Protein AF-A0A2H0V5Z0-F1 (afdb_monomer)

Sequence (212 aa):
MPDIVGSIQDKIAEFHRLCRSLPRPDELVNTSFCVNWLQKLLEKQAASPNSRKRLVALGTLIRFWTGPDVSDSIKAILTDMPSSFWENIFIRTYYEIMSITEKACYVCEHHETPIDANAIKLMPIQVAEDRDEIESTLIILKLADLHEYTKLLERDLQALDKRCCDAVGFMAGTQYPFNLHTLDYLNAVNQRRPTVWWGVLGDQFVGSKQPA

Solvent-accessible surface area (backbone atoms only — not comparable to full-atom values): 12059 Å² total; per-residue (Å²): 131,81,65,62,65,60,59,51,50,52,53,51,52,50,48,57,52,56,66,64,69,52,79,54,50,55,69,64,46,75,76,57,94,64,55,70,63,59,52,54,52,25,48,59,26,50,71,42,91,48,69,63,40,39,44,20,27,45,17,46,45,50,75,77,67,58,58,76,76,60,52,57,63,50,27,56,61,45,55,72,52,57,69,72,55,53,51,52,54,49,53,53,52,53,53,47,55,50,52,47,40,53,53,38,49,48,46,59,74,46,74,84,52,82,89,49,62,64,63,61,64,47,45,63,58,50,48,46,53,56,47,53,43,49,52,11,37,44,50,44,37,54,58,39,66,38,59,71,60,39,56,54,52,51,55,54,45,54,56,37,55,52,58,43,42,58,37,46,72,76,53,52,84,59,88,67,93,72,56,70,63,61,48,54,49,32,41,50,64,54,69,72,66,90,76,49,72,63,27,43,59,93,78,27,64,41,56,60,68,75,83,129

Structure (mmCIF, N/CA/C/O backbone):
data_AF-A0A2H0V5Z0-F1
#
_entry.id   AF-A0A2H0V5Z0-F1
#
loop_
_atom_site.group_PDB
_atom_site.id
_atom_site.type_symbol
_atom_site.label_atom_id
_atom_site.label_alt_id
_atom_site.label_comp_id
_atom_site.label_asym_id
_atom_site.label_entity_id
_atom_site.label_seq_id
_atom_site.pdbx_PDB_ins_code
_atom_site.Cartn_x
_atom_site.Cartn_y
_atom_site.Cartn_z
_atom_site.occupancy
_atom_site.B_iso_or_equiv
_atom_site.auth_seq_id
_atom_site.auth_comp_id
_atom_site.auth_asym_id
_atom_site.auth_atom_id
_atom_site.pdbx_PDB_model_num
ATOM 1 N N . MET A 1 1 ? 6.385 15.495 38.743 1.00 45.56 1 MET A N 1
ATOM 2 C CA . MET A 1 1 ? 6.036 15.039 37.384 1.00 45.56 1 MET A CA 1
ATOM 3 C C . MET A 1 1 ? 5.293 13.727 37.544 1.00 45.56 1 MET A C 1
ATOM 5 O O . MET A 1 1 ? 5.916 12.791 38.027 1.00 45.56 1 MET A O 1
ATOM 9 N N . PRO A 1 2 ? 3.977 13.679 37.286 1.00 47.62 2 PRO A N 1
ATOM 10 C CA . PRO A 1 2 ? 3.243 12.420 37.277 1.00 47.62 2 PRO A CA 1
ATOM 11 C C . PRO A 1 2 ? 3.814 11.514 36.179 1.00 47.62 2 PRO A C 1
ATOM 13 O O . PRO A 1 2 ? 4.328 12.011 35.180 1.00 47.62 2 PRO A O 1
ATOM 16 N N . ASP A 1 3 ? 3.769 10.211 36.421 1.00 61.50 3 ASP A N 1
ATOM 17 C CA . ASP A 1 3 ? 4.519 9.149 35.752 1.00 61.50 3 ASP A CA 1
ATOM 18 C C . ASP A 1 3 ? 4.242 9.042 34.235 1.00 61.50 3 ASP A C 1
ATOM 20 O O . ASP A 1 3 ? 3.370 8.306 33.768 1.00 61.50 3 ASP A O 1
ATOM 24 N N . ILE A 1 4 ? 4.990 9.824 33.447 1.00 61.41 4 ILE A N 1
ATOM 25 C CA . ILE A 1 4 ? 4.925 9.844 31.976 1.00 61.41 4 ILE A CA 1
ATOM 26 C C . ILE A 1 4 ? 5.210 8.446 31.407 1.00 61.41 4 ILE A C 1
ATOM 28 O O . ILE A 1 4 ? 4.626 8.063 30.395 1.00 61.41 4 ILE A O 1
ATOM 32 N N . VAL A 1 5 ? 6.073 7.668 32.067 1.00 62.78 5 VAL A N 1
ATOM 33 C CA . VAL A 1 5 ? 6.473 6.331 31.615 1.00 62.78 5 VAL A CA 1
ATOM 34 C C . VAL A 1 5 ? 5.317 5.342 31.761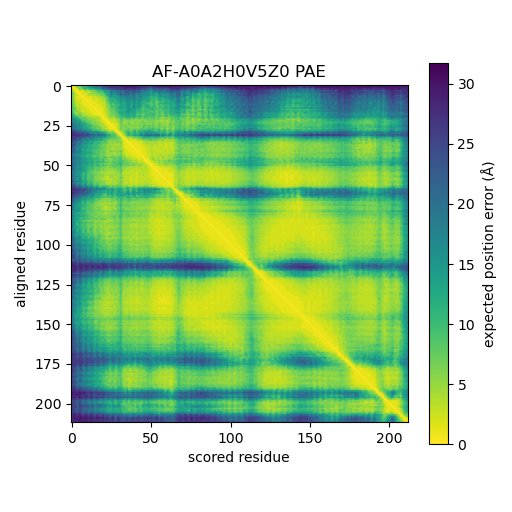 1.00 62.78 5 VAL A C 1
ATOM 36 O O . VAL A 1 5 ? 5.012 4.645 30.794 1.00 62.78 5 VAL A O 1
ATOM 39 N N . GLY A 1 6 ? 4.620 5.344 32.903 1.00 66.44 6 GLY A N 1
ATOM 40 C CA . GLY A 1 6 ? 3.420 4.521 33.102 1.00 66.44 6 GLY A CA 1
ATOM 41 C C . GLY A 1 6 ? 2.312 4.842 32.092 1.00 66.44 6 GLY A C 1
ATOM 42 O O . GLY A 1 6 ? 1.794 3.950 31.425 1.00 66.44 6 GLY A O 1
ATOM 43 N N . SER A 1 7 ? 2.039 6.132 31.860 1.00 61.31 7 SER A N 1
ATOM 44 C CA . SER A 1 7 ? 1.026 6.558 30.880 1.00 61.31 7 SER A CA 1
ATOM 45 C C . SER A 1 7 ? 1.352 6.137 29.438 1.00 61.31 7 SER A C 1
ATOM 47 O O . SER A 1 7 ? 0.446 5.834 28.661 1.00 61.31 7 SER A O 1
ATOM 49 N N . ILE A 1 8 ? 2.635 6.100 29.060 1.00 60.22 8 ILE A N 1
ATOM 50 C CA . ILE A 1 8 ? 3.071 5.617 27.741 1.00 60.22 8 ILE A CA 1
ATOM 51 C C . ILE A 1 8 ? 2.908 4.095 27.638 1.00 60.22 8 ILE A C 1
ATOM 53 O O . ILE A 1 8 ? 2.435 3.603 26.613 1.00 60.22 8 ILE A O 1
ATOM 57 N N . GLN A 1 9 ? 3.270 3.347 28.682 1.00 68.31 9 GLN A N 1
ATOM 58 C CA . GLN A 1 9 ? 3.161 1.886 28.696 1.00 68.31 9 GLN A CA 1
ATOM 59 C C . GLN A 1 9 ? 1.708 1.414 28.605 1.00 68.31 9 GLN A C 1
ATOM 61 O O . GLN A 1 9 ? 1.416 0.518 27.813 1.00 68.31 9 GLN A O 1
ATOM 66 N N . ASP A 1 10 ? 0.792 2.070 29.317 1.00 70.94 10 ASP A N 1
ATOM 67 C CA . ASP A 1 10 ? -0.639 1.760 29.255 1.00 70.94 10 ASP A CA 1
ATOM 68 C C . ASP A 1 10 ? -1.215 2.031 27.861 1.00 70.94 10 ASP A C 1
ATOM 70 O O . ASP A 1 10 ? -1.944 1.205 27.312 1.00 70.94 10 ASP A O 1
ATOM 74 N N . LYS A 1 11 ? -0.814 3.141 27.224 1.00 60.22 11 LYS A N 1
ATOM 75 C CA . LYS A 1 11 ? -1.200 3.446 25.836 1.00 60.22 11 LYS A CA 1
ATOM 76 C C . LYS A 1 11 ? -0.673 2.408 24.842 1.00 60.22 11 LYS A C 1
ATOM 78 O O . LYS A 1 11 ? -1.380 2.067 23.898 1.00 60.22 11 LYS A O 1
ATOM 83 N N . ILE A 1 12 ? 0.541 1.888 25.043 1.00 59.94 12 ILE A N 1
ATOM 84 C CA . ILE A 1 12 ? 1.128 0.825 24.207 1.00 59.94 12 ILE A CA 1
ATOM 85 C C . ILE A 1 12 ? 0.405 -0.514 24.421 1.00 59.94 12 ILE A C 1
ATOM 87 O O . ILE A 1 12 ? 0.126 -1.227 23.456 1.00 59.94 12 ILE A O 1
ATOM 91 N N . ALA A 1 13 ? 0.089 -0.868 25.667 1.00 69.50 13 ALA A N 1
ATOM 92 C CA . ALA A 1 13 ? -0.636 -2.095 25.987 1.00 69.50 13 ALA A CA 1
ATOM 93 C C . ALA A 1 13 ? -2.056 -2.072 25.406 1.00 69.50 13 ALA A C 1
ATOM 95 O O . ALA A 1 13 ? -2.481 -3.038 24.766 1.00 69.50 13 ALA A O 1
ATOM 96 N N . GLU A 1 14 ? -2.747 -0.943 25.554 1.00 64.25 14 GLU A N 1
ATOM 97 C CA . GLU A 1 14 ? -4.070 -0.713 24.983 1.00 64.25 14 GLU A CA 1
ATOM 98 C C . GLU A 1 14 ? -4.038 -0.750 23.451 1.00 64.25 14 GLU A C 1
ATOM 100 O O . GLU A 1 14 ? -4.857 -1.415 22.820 1.00 64.25 14 GLU A O 1
ATOM 105 N N . PHE A 1 15 ? -3.015 -0.151 22.841 1.00 61.50 15 PHE A N 1
ATOM 106 C CA . PHE A 1 15 ? -2.762 -0.256 21.407 1.00 61.50 15 PHE A CA 1
ATOM 107 C C . PHE A 1 15 ? -2.607 -1.714 20.943 1.00 61.50 15 PHE A C 1
ATOM 109 O O . PHE A 1 15 ? -3.271 -2.148 19.999 1.00 61.50 15 PHE A O 1
ATOM 116 N N . HIS A 1 16 ? -1.772 -2.510 21.616 1.00 63.75 16 HIS A N 1
ATOM 117 C CA . HIS A 1 16 ? -1.610 -3.922 21.269 1.00 63.75 16 HIS A CA 1
ATOM 118 C C . HIS A 1 16 ? -2.890 -4.733 21.486 1.00 63.75 16 HIS A C 1
ATOM 120 O O . HIS A 1 16 ? -3.124 -5.689 20.744 1.00 63.75 16 HIS A O 1
ATOM 126 N N . ARG A 1 17 ? -3.717 -4.366 22.471 1.00 68.94 17 ARG A N 1
ATOM 127 C CA . ARG A 1 17 ? -5.030 -4.972 22.709 1.00 68.94 17 ARG A CA 1
ATOM 128 C C . ARG A 1 17 ? -5.988 -4.683 21.551 1.00 68.94 17 ARG A C 1
ATOM 130 O O . ARG A 1 17 ? -6.571 -5.622 21.022 1.00 68.94 17 ARG A O 1
ATOM 137 N N . LEU A 1 18 ? -6.087 -3.432 21.107 1.00 63.31 18 LEU A N 1
ATOM 138 C CA . LEU A 1 18 ? -6.949 -3.028 19.991 1.00 63.31 18 LEU A CA 1
ATOM 139 C C . LEU A 1 18 ? -6.468 -3.602 18.645 1.00 63.31 18 LEU A C 1
ATOM 141 O O . LEU A 1 18 ? -7.262 -4.063 17.832 1.00 63.31 18 LEU A O 1
ATOM 145 N N . CYS A 1 19 ? -5.158 -3.717 18.411 1.00 64.75 19 CYS A N 1
ATOM 146 C CA . CYS A 1 19 ? -4.658 -4.427 17.226 1.00 64.75 19 CYS A CA 1
ATOM 147 C C . CYS A 1 19 ? -4.987 -5.930 17.217 1.00 64.75 19 CYS A C 1
ATOM 149 O O . CYS A 1 19 ? -4.924 -6.548 16.155 1.00 64.75 19 CYS A O 1
ATOM 151 N N . ARG A 1 20 ? -5.294 -6.539 18.372 1.00 68.69 20 ARG A N 1
ATOM 152 C CA . ARG A 1 20 ? -5.760 -7.935 18.448 1.00 68.69 20 ARG A CA 1
ATOM 153 C C . ARG A 1 20 ? -7.257 -8.075 18.177 1.00 68.69 20 ARG A C 1
ATOM 155 O O . ARG A 1 20 ? -7.678 -9.196 17.923 1.00 68.69 20 ARG A O 1
ATOM 162 N N . SER A 1 21 ? -8.042 -6.995 18.249 1.00 68.19 21 SER A N 1
ATOM 163 C CA . SER A 1 21 ? -9.473 -7.030 17.916 1.00 68.19 21 SER A CA 1
ATOM 164 C C . SER A 1 21 ? -9.746 -6.850 16.427 1.00 68.19 21 SER A C 1
ATOM 166 O O . SER A 1 21 ? -10.848 -7.149 15.983 1.00 68.19 21 SER A O 1
ATOM 168 N N . LEU A 1 22 ? -8.762 -6.388 15.648 1.00 73.88 22 LEU A N 1
ATOM 169 C CA . LEU A 1 22 ? -8.858 -6.430 14.193 1.00 73.88 22 LEU A CA 1
ATOM 170 C C . LEU A 1 22 ? -8.919 -7.895 13.728 1.00 73.88 22 LEU A C 1
ATOM 172 O O . LEU A 1 22 ? -8.087 -8.692 14.175 1.00 73.88 22 LEU A O 1
ATOM 176 N N . PRO A 1 23 ? -9.859 -8.254 12.834 1.00 71.75 23 PRO A N 1
ATOM 177 C CA . PRO A 1 23 ? -9.917 -9.599 12.275 1.00 71.75 23 PRO A CA 1
ATOM 178 C C . PRO A 1 23 ? -8.601 -9.912 11.570 1.00 71.75 23 PRO A C 1
ATOM 180 O O . PRO A 1 23 ? -7.997 -9.027 10.947 1.00 71.75 23 PRO A O 1
ATOM 183 N N . ARG A 1 24 ? -8.126 -11.158 11.660 1.00 72.75 24 ARG A N 1
ATOM 184 C CA . ARG A 1 24 ? -6.901 -11.489 10.939 1.00 72.75 24 ARG A CA 1
ATOM 185 C C . ARG A 1 24 ? -7.195 -11.577 9.437 1.00 72.75 24 ARG A C 1
ATOM 187 O O . ARG A 1 24 ? -8.222 -12.134 9.049 1.00 72.75 24 ARG A O 1
ATOM 194 N N . PRO A 1 25 ? -6.313 -11.052 8.569 1.00 70.12 25 PRO A N 1
ATOM 195 C CA . PRO A 1 25 ? -6.526 -11.107 7.125 1.00 70.12 25 PRO A CA 1
ATOM 196 C C . PRO A 1 25 ? -6.757 -12.527 6.582 1.00 70.12 25 PRO A C 1
ATOM 198 O O . PRO A 1 25 ? -7.587 -12.710 5.699 1.00 70.12 25 PRO A O 1
ATOM 201 N N . ASP A 1 26 ? -6.077 -13.535 7.131 1.00 66.88 26 ASP A N 1
ATOM 202 C CA . ASP A 1 26 ? -6.248 -14.953 6.792 1.00 66.88 26 ASP A CA 1
ATOM 203 C C . ASP A 1 26 ? -7.607 -15.518 7.241 1.00 66.88 26 ASP A C 1
ATOM 205 O O . ASP A 1 26 ? -8.233 -16.278 6.503 1.00 66.88 26 ASP A O 1
ATOM 209 N N . GLU A 1 27 ? -8.121 -15.099 8.401 1.00 69.25 27 GLU A N 1
ATOM 210 C CA . GLU A 1 27 ? -9.458 -15.487 8.879 1.00 69.25 27 GLU A CA 1
ATOM 211 C C . GLU A 1 27 ? -10.566 -14.994 7.938 1.00 69.25 27 GLU A C 1
ATOM 213 O O . GLU A 1 27 ? -11.548 -15.703 7.717 1.00 69.25 27 GLU A O 1
ATOM 218 N N . LEU A 1 28 ? -10.390 -13.811 7.340 1.00 67.12 28 LEU A N 1
ATOM 219 C CA . LEU A 1 28 ? -11.333 -13.253 6.369 1.00 67.12 28 LEU A CA 1
ATOM 220 C C . LEU A 1 28 ? -11.267 -13.985 5.021 1.00 67.12 28 LEU A C 1
ATOM 222 O O . LEU A 1 28 ? -12.302 -14.240 4.410 1.00 67.12 28 LEU A O 1
ATOM 226 N N . VAL A 1 29 ? -10.066 -14.381 4.592 1.00 66.88 29 VAL A N 1
ATOM 227 C CA . VAL A 1 29 ? -9.807 -15.110 3.337 1.00 66.88 29 VAL A CA 1
ATOM 228 C C . VAL A 1 29 ? -10.402 -16.521 3.333 1.00 66.88 29 VAL A C 1
ATOM 230 O O . VAL A 1 29 ? -10.852 -16.993 2.289 1.00 66.88 29 VAL A O 1
ATOM 233 N N . ASN A 1 30 ? -10.467 -17.176 4.495 1.00 56.88 30 ASN A N 1
ATOM 234 C CA . ASN A 1 30 ? -10.923 -18.564 4.645 1.00 56.88 30 ASN A CA 1
ATOM 235 C C . ASN A 1 30 ? -12.419 -18.797 4.342 1.00 56.88 30 ASN A C 1
ATOM 237 O O . ASN A 1 30 ? -12.905 -19.921 4.463 1.00 56.88 30 ASN A O 1
ATOM 241 N N . THR A 1 31 ? -13.157 -17.761 3.937 1.00 54.25 31 THR A N 1
ATOM 242 C CA . THR A 1 31 ? -14.598 -17.825 3.656 1.00 54.25 31 THR A CA 1
ATOM 243 C C . THR A 1 31 ? -14.951 -17.839 2.159 1.00 54.25 31 THR A C 1
ATOM 245 O O . THR A 1 31 ? -16.133 -17.913 1.821 1.00 54.25 31 THR A O 1
ATOM 248 N N . SER A 1 32 ? -13.986 -17.791 1.222 1.00 51.91 32 SER A N 1
ATOM 249 C CA . SER A 1 32 ? -14.266 -17.888 -0.233 1.00 51.91 32 SER A CA 1
ATOM 250 C C . SER A 1 32 ? 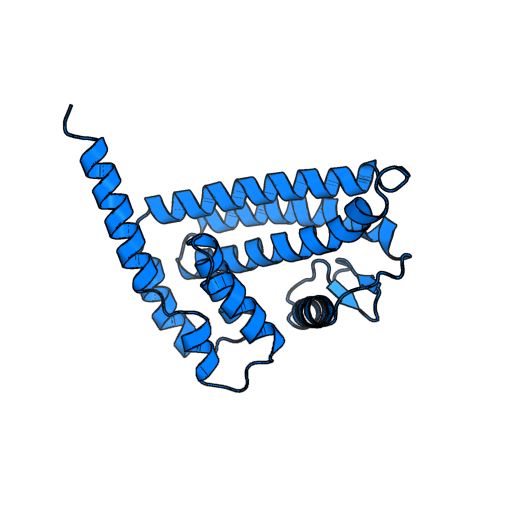-13.051 -18.329 -1.076 1.00 51.91 32 SER A C 1
ATOM 252 O O . SER A 1 32 ? -11.948 -18.458 -0.558 1.00 51.91 32 SER A O 1
ATOM 254 N N . PHE A 1 33 ? -13.248 -18.554 -2.390 1.00 59.62 33 PHE A N 1
ATOM 255 C CA . PHE A 1 33 ? -12.214 -18.894 -3.393 1.00 59.62 33 PHE A CA 1
ATOM 256 C C . PHE A 1 33 ? -11.198 -17.754 -3.603 1.00 59.62 33 PHE A C 1
ATOM 258 O O . PHE A 1 33 ? -11.149 -17.117 -4.658 1.00 59.62 33 PHE A O 1
ATOM 265 N N . CYS A 1 34 ? -10.403 -17.452 -2.583 1.00 66.00 34 CYS A N 1
ATOM 266 C CA . CYS A 1 34 ? -9.288 -16.533 -2.705 1.00 66.00 34 CYS A CA 1
ATOM 267 C C . CYS A 1 34 ? -8.221 -17.139 -3.619 1.00 66.00 34 CYS A C 1
ATOM 269 O O . CYS A 1 34 ? -7.922 -18.332 -3.576 1.00 66.00 34 CYS A O 1
ATOM 271 N N . VAL A 1 35 ? -7.644 -16.302 -4.472 1.00 72.94 35 VAL A N 1
ATOM 272 C CA . VAL A 1 35 ? -6.527 -16.703 -5.323 1.00 72.94 35 VAL A CA 1
ATOM 273 C C . VAL A 1 35 ? -5.295 -16.964 -4.453 1.00 72.94 35 VAL A C 1
ATOM 275 O O . VAL A 1 35 ? -4.952 -16.157 -3.590 1.00 72.94 35 VAL A O 1
ATOM 278 N N . ASN A 1 36 ? -4.608 -18.084 -4.695 1.00 76.25 36 ASN A N 1
ATOM 279 C CA . ASN A 1 36 ? -3.492 -18.561 -3.864 1.00 76.25 36 ASN A CA 1
ATOM 280 C C . ASN A 1 36 ? -2.405 -17.503 -3.597 1.00 76.25 36 ASN A C 1
ATOM 282 O O . ASN A 1 36 ? -1.771 -17.529 -2.542 1.00 76.25 36 ASN A O 1
ATOM 286 N N . TRP A 1 37 ? -2.152 -16.590 -4.542 1.00 76.31 37 TRP A N 1
ATOM 287 C CA . TRP A 1 37 ? -1.164 -15.522 -4.357 1.00 76.31 37 TRP A CA 1
ATOM 288 C C . TRP A 1 37 ? -1.603 -14.513 -3.285 1.00 76.31 37 TRP A C 1
ATOM 290 O O . TRP A 1 37 ? -0.790 -14.120 -2.454 1.00 76.31 37 TRP A O 1
ATOM 300 N N . LEU A 1 38 ? -2.888 -14.143 -3.250 1.00 76.50 38 LEU A N 1
ATOM 301 C CA . LEU A 1 38 ? -3.425 -13.178 -2.291 1.00 76.50 38 LEU A CA 1
ATOM 302 C C . LEU A 1 38 ? -3.419 -13.781 -0.887 1.00 76.50 38 LEU A C 1
ATOM 304 O O . LEU A 1 38 ? -2.987 -13.125 0.053 1.00 76.50 38 LEU A O 1
ATOM 308 N N . GLN A 1 39 ? -3.789 -15.057 -0.755 1.00 78.56 39 GLN A N 1
ATOM 309 C CA . GLN A 1 39 ? -3.672 -15.774 0.513 1.00 78.56 39 GLN A CA 1
ATOM 310 C C . GLN A 1 39 ? -2.228 -15.760 1.044 1.00 78.56 39 GLN A C 1
ATOM 312 O O . GLN A 1 39 ? -1.997 -15.343 2.176 1.00 78.56 39 GLN A O 1
ATOM 317 N N . LYS A 1 40 ? -1.240 -16.126 0.215 1.00 78.44 40 LYS A N 1
ATOM 318 C CA . LYS A 1 40 ? 0.182 -16.131 0.613 1.00 78.44 40 LYS A CA 1
ATOM 319 C C . LYS A 1 40 ? 0.701 -14.744 0.993 1.00 78.44 40 LYS A C 1
ATOM 321 O O . LYS A 1 40 ? 1.460 -14.611 1.956 1.00 78.44 40 LYS A O 1
ATOM 326 N N . LEU A 1 41 ? 0.308 -13.712 0.244 1.00 78.94 41 LEU A N 1
ATOM 327 C CA . LEU A 1 41 ? 0.658 -12.324 0.543 1.00 78.94 41 LEU A CA 1
ATOM 328 C C . LEU A 1 41 ? 0.118 -11.909 1.919 1.00 78.94 41 LEU A C 1
ATOM 330 O O . LEU A 1 41 ? 0.863 -11.365 2.738 1.00 78.94 41 LEU A O 1
ATOM 334 N N . LEU A 1 42 ? -1.152 -12.215 2.184 1.00 79.38 42 LEU A N 1
ATOM 335 C CA . LEU A 1 42 ? -1.830 -11.863 3.428 1.00 79.38 42 LEU A CA 1
ATOM 336 C C . LEU A 1 42 ? -1.281 -12.642 4.623 1.00 79.38 42 LEU A C 1
ATOM 338 O O . LEU A 1 42 ? -1.018 -12.030 5.653 1.00 79.38 42 LEU A O 1
ATOM 342 N N . GLU A 1 43 ? -1.009 -13.941 4.485 1.00 78.62 43 GLU A N 1
ATOM 343 C CA . GLU A 1 43 ? -0.359 -14.754 5.523 1.00 78.62 43 GLU A CA 1
ATOM 344 C C . GLU A 1 43 ? 1.013 -14.176 5.906 1.00 78.62 43 GLU A C 1
ATOM 346 O O . GLU A 1 43 ? 1.311 -13.986 7.089 1.00 78.62 43 GLU A O 1
ATOM 351 N N . LYS A 1 44 ? 1.835 -13.812 4.910 1.00 79.56 44 LYS A N 1
ATOM 352 C CA . LYS A 1 44 ? 3.156 -13.203 5.134 1.00 79.56 44 LYS A CA 1
ATOM 353 C C . LYS A 1 44 ? 3.052 -11.873 5.882 1.00 79.56 44 LYS A C 1
ATOM 355 O O . LYS A 1 44 ? 3.829 -11.616 6.802 1.00 79.56 44 LYS A O 1
ATOM 360 N N . GLN A 1 45 ? 2.123 -11.008 5.483 1.00 77.44 45 GLN A N 1
ATOM 361 C CA . GLN A 1 45 ? 1.954 -9.692 6.100 1.00 77.44 45 GLN A CA 1
ATOM 362 C C . GLN A 1 45 ? 1.297 -9.779 7.489 1.00 77.44 45 GLN A C 1
ATOM 364 O O . GLN A 1 45 ? 1.704 -9.051 8.397 1.00 77.44 45 GLN A O 1
ATOM 369 N N . ALA A 1 46 ? 0.351 -10.700 7.691 1.00 69.62 46 ALA A N 1
ATOM 370 C CA . ALA A 1 46 ? -0.317 -10.947 8.970 1.00 69.62 46 ALA A CA 1
ATOM 371 C C . ALA A 1 46 ? 0.636 -11.529 10.028 1.00 69.62 46 ALA A C 1
ATOM 373 O O . ALA A 1 46 ? 0.576 -11.140 11.201 1.00 69.62 46 ALA A O 1
ATOM 374 N N . ALA A 1 47 ? 1.564 -12.396 9.609 1.00 73.75 47 ALA A N 1
ATOM 375 C CA . ALA A 1 47 ? 2.609 -12.954 10.467 1.00 73.75 47 ALA A CA 1
ATOM 376 C C . ALA A 1 47 ? 3.629 -11.904 10.949 1.00 73.75 47 ALA A C 1
ATOM 378 O O . ALA A 1 47 ? 4.393 -12.163 11.882 1.00 73.75 47 ALA A O 1
ATOM 379 N N . SER A 1 48 ? 3.646 -10.709 10.350 1.00 74.25 48 SER A N 1
ATOM 380 C CA . SER A 1 48 ? 4.564 -9.645 10.742 1.00 74.25 48 SER A CA 1
ATOM 381 C C . SER A 1 48 ? 4.293 -9.153 12.174 1.00 74.25 48 SER A C 1
ATOM 383 O O . SER A 1 48 ? 3.136 -8.903 12.539 1.00 74.25 48 SER A O 1
ATOM 385 N N . PRO A 1 49 ? 5.344 -8.927 12.990 1.00 68.12 49 PRO A N 1
ATOM 386 C CA . PRO A 1 49 ? 5.206 -8.273 14.291 1.00 68.12 49 PRO A CA 1
ATOM 387 C C . PRO A 1 49 ? 4.888 -6.771 14.165 1.00 68.12 49 PRO A C 1
ATOM 389 O O . PRO A 1 49 ? 4.573 -6.120 15.159 1.00 68.12 49 PRO A O 1
ATOM 392 N N . ASN A 1 50 ? 4.968 -6.198 12.959 1.00 74.75 50 ASN A N 1
ATOM 393 C CA . ASN A 1 50 ? 4.685 -4.791 12.704 1.00 74.75 50 ASN A CA 1
ATOM 394 C C . ASN A 1 50 ? 3.178 -4.570 12.480 1.00 74.75 50 ASN A C 1
ATOM 396 O O . ASN A 1 50 ? 2.640 -4.972 11.447 1.00 74.75 50 ASN A O 1
ATOM 400 N N . SER A 1 51 ? 2.509 -3.866 13.400 1.00 71.00 51 SER A N 1
ATOM 401 C CA . SER A 1 51 ? 1.073 -3.558 13.304 1.00 71.00 51 SER A CA 1
ATOM 402 C C . SER A 1 51 ? 0.683 -2.853 12.002 1.00 71.00 51 SER A C 1
ATOM 404 O O . SER A 1 51 ? -0.403 -3.106 11.489 1.00 71.00 51 SER A O 1
ATOM 406 N N . ARG A 1 52 ? 1.572 -2.043 11.404 1.00 77.44 52 ARG A N 1
ATOM 407 C CA . ARG A 1 52 ? 1.324 -1.440 10.084 1.00 77.44 52 ARG A CA 1
ATOM 408 C C . ARG A 1 52 ? 1.160 -2.508 9.005 1.00 77.44 52 ARG A C 1
ATOM 410 O O . ARG A 1 52 ? 0.242 -2.409 8.208 1.00 77.44 52 ARG A O 1
ATOM 417 N N . LYS A 1 53 ? 1.999 -3.550 8.987 1.00 79.94 53 LYS A N 1
ATOM 418 C CA . LYS A 1 53 ? 1.910 -4.623 7.977 1.00 79.94 53 LYS A CA 1
ATOM 419 C C . LYS A 1 53 ? 0.584 -5.385 8.072 1.00 79.94 53 LYS A C 1
ATOM 421 O O . LYS A 1 53 ? 0.063 -5.813 7.051 1.00 79.94 53 LYS A O 1
ATOM 426 N N . ARG A 1 54 ? -0.008 -5.476 9.267 1.00 78.69 54 ARG A N 1
ATOM 427 C CA . ARG A 1 54 ? -1.364 -6.020 9.442 1.00 78.69 54 ARG A CA 1
ATOM 428 C C . ARG A 1 54 ? -2.441 -5.098 8.865 1.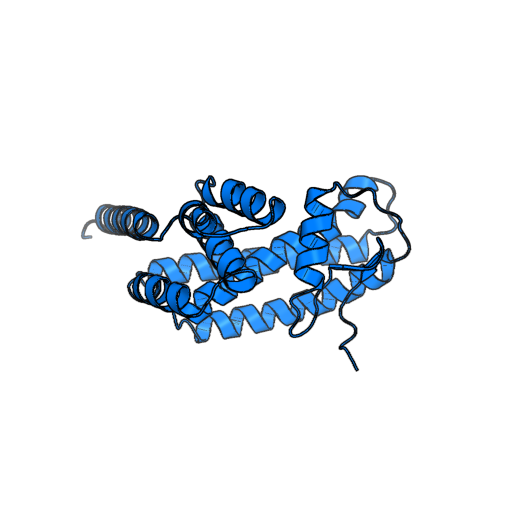00 78.69 54 ARG A C 1
ATOM 430 O O . ARG A 1 54 ? -3.358 -5.591 8.221 1.00 78.69 54 ARG A O 1
ATOM 437 N N . LEU A 1 55 ? -2.310 -3.777 9.027 1.00 83.44 55 LEU A N 1
ATOM 438 C CA . LEU A 1 55 ? -3.199 -2.812 8.362 1.00 83.44 55 LEU A CA 1
ATOM 439 C C . LEU A 1 55 ? -3.038 -2.842 6.842 1.00 83.44 55 LEU A C 1
ATOM 441 O O . LEU A 1 55 ? -4.031 -2.801 6.130 1.00 83.44 55 LEU A O 1
ATOM 445 N N . VAL A 1 56 ? -1.806 -2.959 6.343 1.00 86.31 56 VAL A N 1
ATOM 446 C CA . VAL A 1 56 ? -1.526 -3.128 4.911 1.00 86.31 56 VAL A CA 1
ATOM 447 C C . VAL A 1 56 ? -2.245 -4.361 4.376 1.00 86.31 56 VAL A C 1
ATOM 449 O O . VAL A 1 56 ? -2.929 -4.254 3.365 1.00 86.31 56 VAL A O 1
ATOM 452 N N . ALA A 1 57 ? -2.164 -5.493 5.078 1.00 83.88 57 ALA A N 1
ATOM 453 C CA . ALA A 1 57 ? -2.866 -6.713 4.696 1.00 83.88 57 ALA A CA 1
ATOM 454 C C . ALA A 1 57 ? -4.390 -6.520 4.666 1.00 83.88 57 ALA A C 1
ATOM 456 O O . ALA A 1 57 ? -5.041 -6.912 3.700 1.00 83.88 57 ALA A O 1
ATOM 457 N N . LEU A 1 58 ? -4.965 -5.852 5.672 1.00 82.94 58 LEU A N 1
ATOM 458 C CA . LEU A 1 58 ? -6.388 -5.497 5.666 1.00 82.94 58 LEU A CA 1
ATOM 459 C C . LEU A 1 58 ? -6.741 -4.589 4.480 1.00 82.94 58 LEU A C 1
ATOM 461 O O . LEU A 1 58 ? -7.719 -4.844 3.785 1.00 82.94 58 LEU A O 1
ATOM 465 N N . GLY A 1 59 ? -5.930 -3.569 4.201 1.00 85.25 59 GLY A N 1
ATOM 466 C CA . GLY A 1 59 ? -6.132 -2.662 3.072 1.00 85.25 59 GLY A CA 1
ATOM 467 C C . GLY A 1 59 ? -6.009 -3.360 1.716 1.00 85.25 59 GLY A C 1
ATOM 468 O O . GLY A 1 59 ? -6.803 -3.102 0.817 1.00 85.25 59 GLY A O 1
ATOM 469 N N . THR A 1 60 ? -5.065 -4.296 1.589 1.00 83.56 60 THR A N 1
ATOM 470 C CA . THR A 1 60 ? -4.879 -5.154 0.409 1.00 83.56 60 THR A CA 1
ATOM 471 C C . THR A 1 60 ? -6.105 -6.041 0.198 1.00 83.56 60 THR A C 1
ATOM 473 O O . THR A 1 60 ? -6.642 -6.104 -0.908 1.00 83.56 60 THR A O 1
ATOM 476 N N . LEU A 1 61 ? -6.598 -6.677 1.264 1.00 81.00 61 LEU A N 1
ATOM 477 C CA . LEU A 1 61 ? -7.818 -7.478 1.227 1.00 81.00 61 LEU A CA 1
ATOM 478 C C . LEU A 1 61 ? -9.027 -6.633 0.803 1.00 81.00 61 LEU A C 1
ATOM 480 O O . LEU A 1 61 ? -9.787 -7.047 -0.069 1.00 81.00 61 LEU A O 1
ATOM 484 N N . ILE A 1 62 ? -9.171 -5.429 1.362 1.00 79.69 62 ILE A N 1
ATOM 485 C CA . ILE A 1 62 ? -10.251 -4.505 1.001 1.00 79.69 62 ILE A CA 1
ATOM 486 C C . ILE A 1 62 ? -10.189 -4.132 -0.477 1.00 79.69 62 ILE A C 1
ATOM 488 O O . ILE A 1 62 ? -11.179 -4.235 -1.200 1.00 79.69 62 ILE A O 1
ATOM 492 N N . ARG A 1 63 ? -9.002 -3.765 -0.960 1.00 79.38 63 ARG A N 1
ATOM 493 C CA . ARG A 1 63 ? -8.812 -3.339 -2.347 1.00 79.38 63 ARG A CA 1
ATOM 494 C C . ARG A 1 63 ? -9.104 -4.445 -3.356 1.00 79.38 63 ARG A C 1
ATOM 496 O O . ARG A 1 63 ? -9.649 -4.176 -4.425 1.00 79.38 63 ARG A O 1
ATOM 503 N N . PHE A 1 64 ? -8.712 -5.679 -3.050 1.00 75.38 64 PHE A N 1
ATOM 504 C CA . PHE A 1 64 ? -8.785 -6.778 -4.010 1.00 75.38 64 PHE A CA 1
ATOM 505 C C . PHE A 1 64 ? -10.002 -7.681 -3.850 1.00 75.38 64 PHE A C 1
ATOM 507 O O . PHE A 1 64 ? -10.297 -8.436 -4.782 1.00 75.38 64 PHE A O 1
ATOM 514 N N . TRP A 1 65 ? -10.693 -7.641 -2.708 1.00 72.75 65 TRP A N 1
ATOM 515 C CA . TRP A 1 65 ? -11.575 -8.747 -2.350 1.00 72.75 65 TRP A CA 1
ATOM 516 C C . TRP A 1 65 ? -12.809 -8.411 -1.498 1.00 72.75 65 TRP A C 1
ATOM 518 O O . TRP A 1 65 ? -13.711 -9.243 -1.449 1.00 72.75 65 TRP A O 1
ATOM 528 N N . THR A 1 66 ? -12.946 -7.239 -0.863 1.00 62.72 66 THR A N 1
ATOM 529 C CA . THR A 1 66 ? -14.107 -7.040 0.033 1.00 62.72 66 THR A CA 1
ATOM 530 C C . THR A 1 66 ? -15.407 -6.686 -0.687 1.00 62.72 66 THR A C 1
ATOM 532 O O . THR A 1 66 ? -15.462 -5.731 -1.461 1.00 62.72 66 THR A O 1
ATOM 535 N N . GLY A 1 67 ? -16.473 -7.418 -0.345 1.00 55.81 67 GLY A N 1
ATOM 536 C CA . GLY A 1 67 ? -17.862 -6.975 -0.481 1.00 55.81 67 GLY A CA 1
ATOM 537 C C . GLY A 1 67 ? -18.282 -6.009 0.648 1.00 55.81 67 GLY A C 1
ATOM 538 O O . GLY A 1 67 ? -17.542 -5.852 1.622 1.00 55.81 67 GLY A O 1
ATOM 539 N N . PRO A 1 68 ? -19.454 -5.358 0.533 1.00 54.91 68 PRO A N 1
ATOM 540 C CA . PRO A 1 68 ? -19.883 -4.264 1.415 1.00 54.91 68 PRO A CA 1
ATOM 541 C C . PRO A 1 68 ? -19.937 -4.618 2.918 1.00 54.91 68 PRO A C 1
ATOM 543 O O . PRO A 1 68 ? -19.503 -3.809 3.733 1.00 54.91 68 PRO A O 1
ATOM 546 N N . ASP A 1 69 ? -20.336 -5.838 3.296 1.00 56.31 69 ASP A N 1
ATOM 547 C CA . ASP A 1 69 ? -20.557 -6.220 4.708 1.00 56.31 69 ASP A CA 1
ATOM 548 C C . ASP A 1 69 ? -19.270 -6.330 5.557 1.00 56.31 69 ASP A C 1
ATOM 550 O O . ASP A 1 69 ? -19.283 -6.139 6.776 1.00 56.31 69 ASP A O 1
ATOM 554 N N . VAL A 1 70 ? -18.127 -6.616 4.923 1.00 59.75 70 VAL A N 1
ATOM 555 C CA . VAL A 1 70 ? -16.821 -6.711 5.607 1.00 59.75 70 VAL A CA 1
ATOM 556 C C . VAL A 1 70 ? -16.273 -5.317 5.931 1.00 59.75 70 VAL A C 1
ATOM 558 O O . VAL A 1 70 ? -15.540 -5.141 6.907 1.00 59.75 70 VAL A O 1
ATOM 561 N N . SER A 1 71 ? -16.658 -4.310 5.143 1.00 66.38 71 SER A N 1
ATOM 562 C CA . SER A 1 71 ? -16.178 -2.939 5.300 1.00 66.38 71 SER A CA 1
ATOM 563 C C . SER A 1 71 ? -16.712 -2.292 6.579 1.00 66.38 71 SER A C 1
ATOM 565 O O . SER A 1 71 ? -15.932 -1.683 7.308 1.00 66.38 71 SER A O 1
ATOM 567 N N . ASP A 1 72 ? -17.988 -2.500 6.912 1.00 72.50 72 ASP A N 1
ATOM 568 C CA . ASP A 1 72 ? -18.632 -1.853 8.064 1.00 72.50 72 ASP A CA 1
ATOM 569 C C . ASP A 1 72 ? -18.119 -2.381 9.411 1.00 72.50 72 ASP A C 1
ATOM 571 O O . ASP A 1 72 ? -17.842 -1.604 10.328 1.00 72.50 72 ASP A O 1
ATOM 575 N N . SER A 1 73 ? -17.915 -3.699 9.519 1.00 71.06 73 SER A N 1
ATOM 576 C CA . SER A 1 73 ? -17.380 -4.316 10.743 1.00 71.06 73 SER A CA 1
ATOM 577 C C . SER A 1 73 ? -15.932 -3.894 11.006 1.00 71.06 73 SER A C 1
ATOM 579 O O . SER A 1 73 ? -15.556 -3.621 12.146 1.00 71.06 73 SER A O 1
ATOM 581 N N . ILE A 1 74 ? -15.114 -3.800 9.951 1.00 77.44 74 ILE A N 1
ATOM 582 C CA . ILE A 1 74 ? -13.742 -3.292 10.057 1.00 77.44 74 ILE A CA 1
ATOM 583 C C . ILE A 1 74 ? -13.766 -1.800 10.397 1.00 77.44 74 ILE A C 1
ATOM 585 O O . ILE A 1 74 ? -13.046 -1.373 11.296 1.00 77.44 74 ILE A O 1
ATOM 589 N N . LYS A 1 75 ? -14.615 -1.014 9.727 1.00 82.62 75 LYS A N 1
ATOM 590 C CA . LYS A 1 75 ? -14.731 0.433 9.929 1.00 82.62 75 LYS A CA 1
ATOM 591 C C . LYS A 1 75 ? -15.004 0.791 11.387 1.00 82.62 75 LYS A C 1
ATOM 593 O O . LYS A 1 75 ? -14.278 1.620 11.924 1.00 82.62 75 LYS A O 1
ATOM 598 N N . ALA A 1 76 ? -15.967 0.134 12.034 1.00 80.06 76 ALA A N 1
ATOM 599 C CA . ALA A 1 76 ? -16.284 0.388 13.441 1.00 80.06 76 ALA A CA 1
ATOM 600 C C . ALA A 1 76 ? -15.053 0.226 14.354 1.00 80.06 76 ALA A C 1
ATOM 602 O O . ALA A 1 76 ? -14.739 1.114 15.140 1.00 80.06 76 ALA A O 1
ATOM 603 N N . ILE A 1 77 ? -14.295 -0.863 14.180 1.00 80.75 77 ILE A N 1
ATOM 604 C CA . ILE A 1 77 ? -13.084 -1.132 14.972 1.00 80.75 77 ILE A CA 1
ATOM 605 C C . ILE A 1 77 ? -11.987 -0.098 14.684 1.00 80.75 77 ILE A C 1
ATOM 607 O O . ILE A 1 77 ? -11.248 0.280 15.591 1.00 80.75 77 ILE A O 1
ATOM 611 N N . LEU A 1 78 ? -11.850 0.353 13.432 1.00 84.75 78 LEU A N 1
ATOM 612 C CA . LEU A 1 78 ? -10.864 1.370 13.067 1.00 84.75 78 LEU A CA 1
ATOM 613 C C . LEU A 1 78 ? -11.222 2.737 13.673 1.00 84.75 78 LEU A C 1
ATOM 615 O O . LEU A 1 78 ? -10.349 3.391 14.238 1.00 84.75 78 LEU A O 1
ATOM 619 N N . THR A 1 79 ? -12.482 3.166 13.609 1.00 83.06 79 THR A N 1
ATOM 620 C CA . THR A 1 79 ? -12.907 4.468 14.155 1.00 83.06 79 THR A CA 1
ATOM 621 C C . THR A 1 79 ? -12.669 4.579 15.667 1.00 83.06 79 THR A C 1
ATOM 623 O O . THR A 1 79 ? -12.336 5.659 16.149 1.00 83.06 79 THR A O 1
ATOM 626 N N . ASP A 1 80 ? -12.735 3.466 16.401 1.00 80.69 80 ASP A N 1
ATOM 627 C CA . ASP A 1 80 ? -12.494 3.427 17.850 1.00 80.69 80 ASP A CA 1
ATOM 628 C C . ASP A 1 80 ? -11.001 3.470 18.244 1.00 80.69 80 ASP A C 1
ATOM 630 O O . ASP A 1 80 ? -10.657 3.506 19.430 1.00 80.69 80 ASP A O 1
ATOM 634 N N . MET A 1 81 ? -10.079 3.459 17.277 1.00 81.50 81 MET A N 1
ATOM 635 C CA . MET A 1 81 ? -8.644 3.470 17.566 1.00 81.50 81 MET A CA 1
ATOM 636 C C . MET A 1 81 ? -8.156 4.855 18.049 1.00 81.50 81 MET A C 1
ATOM 638 O O . MET A 1 81 ? -8.556 5.882 17.498 1.00 81.50 81 MET A O 1
ATOM 642 N N . PRO A 1 82 ? -7.217 4.921 19.018 1.00 82.56 82 PRO A N 1
ATOM 643 C CA . PRO A 1 82 ? -6.706 6.183 19.554 1.00 82.56 82 PRO A CA 1
ATOM 644 C C . PRO A 1 82 ? -6.038 7.077 18.500 1.00 82.56 82 PRO A C 1
ATOM 646 O O . PRO A 1 82 ? -5.321 6.592 17.626 1.00 82.56 82 PRO A O 1
ATOM 649 N N . SER A 1 83 ? -6.132 8.401 18.656 1.00 81.94 83 SER A N 1
ATOM 650 C CA . SER A 1 83 ? -5.465 9.361 17.755 1.00 81.94 83 SER A CA 1
ATOM 651 C C . SER A 1 83 ? -3.952 9.131 17.646 1.00 81.94 83 SER A C 1
ATOM 653 O O . SER A 1 83 ? -3.400 9.137 16.550 1.00 81.94 83 SER A O 1
ATOM 655 N N . SER A 1 84 ? -3.287 8.812 18.762 1.00 80.44 84 SER A N 1
ATOM 656 C CA . SER A 1 84 ? -1.848 8.519 18.795 1.00 80.44 84 SER A CA 1
ATOM 657 C C . SER A 1 84 ? -1.456 7.299 17.958 1.00 80.44 84 SER A C 1
ATOM 659 O O . SER A 1 84 ? -0.312 7.181 17.521 1.00 80.44 84 SER A O 1
ATOM 661 N N . PHE A 1 85 ? -2.371 6.351 17.746 1.00 82.69 85 PHE A N 1
ATOM 662 C CA . PHE A 1 85 ? -2.119 5.234 16.841 1.00 82.69 85 PHE A CA 1
ATOM 663 C C . PHE A 1 85 ? -2.084 5.721 15.394 1.00 82.69 85 PHE A C 1
ATOM 665 O O . PHE A 1 85 ? -1.135 5.429 14.666 1.00 82.69 85 PHE A O 1
ATOM 672 N N . TRP A 1 86 ? -3.074 6.517 15.005 1.00 87.12 86 TRP A N 1
ATOM 673 C CA . TRP A 1 86 ? -3.174 7.056 13.658 1.00 87.12 86 TRP A CA 1
ATOM 674 C C . TRP A 1 86 ? -2.047 8.021 13.313 1.00 87.12 86 TRP A C 1
ATOM 676 O O . TRP A 1 86 ? -1.501 7.934 12.216 1.00 87.12 86 TRP A O 1
ATOM 686 N N . GLU A 1 87 ? -1.613 8.845 14.267 1.00 87.00 87 GLU A N 1
ATOM 687 C CA . GLU A 1 87 ? -0.408 9.672 14.147 1.00 87.00 87 GLU A CA 1
ATOM 688 C C . GLU A 1 87 ? 0.832 8.821 13.841 1.00 87.00 87 GLU A C 1
ATOM 690 O O . GLU A 1 87 ? 1.590 9.125 12.922 1.00 87.00 87 GLU A O 1
ATOM 695 N N . ASN A 1 88 ? 1.021 7.708 14.559 1.00 84.62 88 ASN A N 1
ATOM 696 C CA . ASN A 1 88 ? 2.147 6.802 14.322 1.00 84.62 88 ASN A CA 1
ATOM 697 C C . ASN A 1 88 ? 2.086 6.137 12.938 1.00 84.62 88 ASN A C 1
ATOM 699 O O . ASN A 1 88 ? 3.118 6.008 12.275 1.00 84.62 88 ASN A O 1
ATOM 703 N N . ILE A 1 89 ? 0.900 5.703 12.498 1.00 87.06 89 ILE A N 1
ATOM 704 C CA . ILE A 1 89 ? 0.710 5.128 11.158 1.00 87.06 89 ILE A CA 1
ATOM 705 C C . ILE A 1 89 ? 0.984 6.179 10.080 1.00 87.06 89 ILE A C 1
ATOM 707 O O . ILE A 1 89 ? 1.715 5.889 9.131 1.00 87.06 89 ILE A O 1
ATOM 711 N N . PHE A 1 90 ? 0.466 7.396 10.247 1.00 89.25 90 PHE A N 1
ATOM 712 C CA . PHE A 1 90 ? 0.698 8.517 9.340 1.00 89.25 90 PHE A CA 1
ATOM 713 C C . PHE A 1 90 ? 2.190 8.848 9.221 1.00 89.25 90 PHE A C 1
ATOM 715 O O . PHE A 1 90 ? 2.727 8.812 8.117 1.00 89.25 90 PHE A O 1
ATOM 722 N N . ILE A 1 91 ? 2.880 9.085 10.343 1.00 87.69 91 ILE A N 1
ATOM 723 C CA . ILE A 1 91 ? 4.306 9.447 10.367 1.00 87.69 91 ILE A CA 1
ATOM 724 C C . ILE A 1 91 ? 5.155 8.372 9.680 1.00 87.69 91 ILE A C 1
ATOM 726 O O . ILE A 1 91 ? 6.010 8.688 8.854 1.00 87.69 91 ILE A O 1
ATOM 730 N N . ARG A 1 92 ? 4.914 7.090 9.984 1.00 88.38 92 ARG A N 1
ATOM 731 C CA . ARG A 1 92 ? 5.646 5.982 9.349 1.00 88.38 92 ARG A CA 1
ATOM 732 C C . ARG A 1 92 ? 5.415 5.935 7.843 1.00 88.38 92 ARG A C 1
ATOM 734 O O . ARG A 1 92 ? 6.379 5.832 7.094 1.00 88.38 92 ARG A O 1
ATOM 741 N N . THR A 1 93 ? 4.160 6.056 7.420 1.00 89.69 93 THR A N 1
ATOM 742 C CA . THR A 1 93 ? 3.791 6.035 5.997 1.00 89.69 93 THR A CA 1
ATOM 743 C C . THR A 1 93 ? 4.411 7.217 5.253 1.00 89.69 93 THR A C 1
ATOM 745 O O . THR A 1 93 ? 4.931 7.053 4.155 1.00 89.69 93 THR A O 1
ATOM 748 N N . TYR A 1 94 ? 4.438 8.397 5.874 1.00 89.62 94 TYR A N 1
A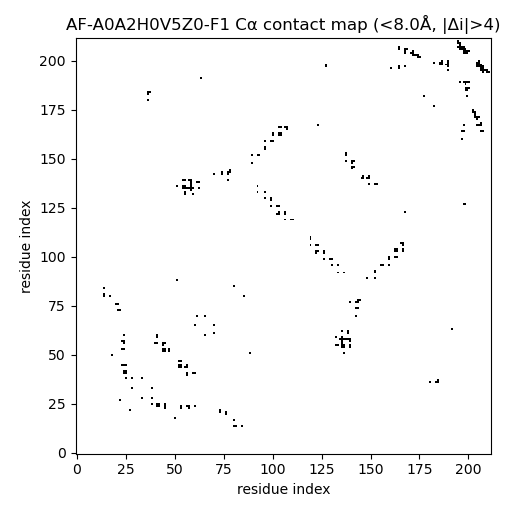TOM 749 C CA . TYR A 1 94 ? 5.100 9.579 5.330 1.00 89.62 94 TYR A CA 1
ATOM 750 C C . TYR A 1 94 ? 6.608 9.354 5.126 1.00 89.62 94 TYR A C 1
ATOM 752 O O . TYR A 1 94 ? 7.133 9.617 4.045 1.00 89.62 94 TYR A O 1
ATOM 760 N N . TYR A 1 95 ? 7.309 8.808 6.126 1.00 88.62 95 TYR A N 1
ATOM 761 C CA . TYR A 1 95 ? 8.736 8.489 5.991 1.00 88.62 95 TYR A CA 1
ATOM 762 C C . TYR A 1 95 ? 9.017 7.440 4.914 1.00 88.62 95 TYR A C 1
ATOM 764 O O . TYR A 1 95 ? 10.048 7.503 4.248 1.00 88.62 95 TYR A O 1
ATOM 772 N N . GLU A 1 96 ? 8.112 6.489 4.708 1.00 88.19 96 GLU A N 1
ATOM 773 C CA . GLU A 1 96 ? 8.250 5.509 3.635 1.00 88.19 96 GLU A CA 1
ATOM 774 C C . GLU A 1 96 ? 8.048 6.138 2.260 1.00 88.19 96 GLU A C 1
ATOM 776 O O . GLU A 1 96 ? 8.844 5.852 1.375 1.00 88.19 96 GLU A O 1
ATOM 781 N N . ILE A 1 97 ? 7.082 7.050 2.084 1.00 88.44 97 ILE A N 1
ATOM 782 C CA . ILE A 1 97 ? 6.960 7.831 0.839 1.00 88.44 97 ILE A CA 1
ATOM 783 C C . ILE A 1 97 ? 8.290 8.535 0.535 1.00 88.44 97 ILE A C 1
ATOM 785 O O . ILE A 1 97 ? 8.784 8.461 -0.592 1.00 88.44 97 ILE A O 1
ATOM 789 N N . MET A 1 98 ? 8.909 9.165 1.539 1.00 86.69 98 MET A N 1
ATOM 790 C CA . MET A 1 98 ? 10.216 9.815 1.381 1.00 86.69 98 MET A CA 1
ATOM 791 C C . MET A 1 98 ? 11.315 8.815 1.001 1.00 86.69 98 MET A C 1
ATOM 793 O O . MET A 1 98 ? 12.012 9.025 0.012 1.00 86.69 98 MET A O 1
ATOM 797 N N . SER A 1 99 ? 11.420 7.689 1.710 1.00 88.38 99 SER A N 1
ATOM 798 C CA . SER A 1 99 ? 12.420 6.653 1.418 1.00 88.38 99 SER A CA 1
ATOM 799 C C . SER A 1 99 ? 12.255 6.055 0.017 1.00 88.38 99 SER A C 1
ATOM 801 O O . SER A 1 99 ? 13.234 5.849 -0.696 1.00 88.38 99 SER A O 1
ATOM 803 N N . ILE A 1 100 ? 11.020 5.798 -0.414 1.00 85.75 100 ILE A N 1
ATOM 804 C CA . ILE A 1 100 ? 10.735 5.286 -1.757 1.00 85.75 100 ILE A CA 1
ATOM 805 C C . ILE A 1 100 ? 11.070 6.347 -2.810 1.00 85.75 100 ILE A C 1
ATOM 807 O O . ILE A 1 100 ? 11.597 6.003 -3.867 1.00 85.75 100 ILE A O 1
ATOM 811 N N . THR A 1 101 ? 10.836 7.629 -2.514 1.00 83.19 101 THR A N 1
ATOM 812 C CA . THR A 1 101 ? 11.221 8.737 -3.402 1.00 83.19 101 THR A CA 1
ATOM 813 C C . THR A 1 101 ? 12.728 8.761 -3.622 1.00 83.19 101 THR A C 1
ATOM 815 O O . THR A 1 101 ? 13.177 8.866 -4.761 1.00 83.19 101 THR A O 1
ATOM 818 N N . GLU A 1 102 ? 13.512 8.620 -2.554 1.00 83.06 102 GLU A N 1
ATOM 819 C CA . GLU A 1 102 ? 14.974 8.555 -2.635 1.00 83.06 102 GLU A CA 1
ATOM 820 C C . GLU A 1 102 ? 15.441 7.354 -3.464 1.00 83.06 102 GLU A C 1
ATOM 822 O O . GLU A 1 102 ? 16.270 7.517 -4.360 1.00 83.06 102 GLU A O 1
ATOM 827 N N . LYS A 1 103 ? 14.864 6.163 -3.233 1.00 79.12 103 LYS A N 1
ATOM 828 C CA . LYS A 1 103 ? 15.156 4.961 -4.036 1.00 79.12 103 LYS A CA 1
ATOM 829 C C . LYS A 1 103 ? 14.851 5.187 -5.517 1.00 79.12 103 LYS A C 1
ATOM 831 O O . LYS A 1 103 ? 15.659 4.842 -6.370 1.00 79.12 103 LYS A O 1
ATOM 836 N N . ALA A 1 104 ? 13.705 5.780 -5.839 1.00 77.12 104 ALA A N 1
ATOM 837 C CA . ALA A 1 104 ? 13.331 6.037 -7.223 1.00 77.12 104 ALA A CA 1
ATOM 838 C C . ALA A 1 104 ? 14.252 7.060 -7.902 1.00 77.12 104 ALA A C 1
ATOM 840 O O . ALA A 1 104 ? 14.663 6.845 -9.040 1.00 77.12 104 ALA A O 1
ATOM 841 N N . CYS A 1 105 ? 14.633 8.132 -7.200 1.00 78.56 105 CYS A N 1
ATOM 842 C CA . CYS A 1 105 ? 15.636 9.079 -7.690 1.00 78.56 105 CYS A CA 1
ATOM 843 C C . CYS A 1 105 ? 16.977 8.396 -7.949 1.00 78.56 105 CYS A C 1
ATOM 845 O O . CYS A 1 105 ? 17.578 8.612 -8.999 1.00 78.56 105 CYS A O 1
ATOM 847 N N . TYR A 1 106 ? 17.402 7.516 -7.043 1.00 78.75 106 TYR A N 1
ATOM 848 C CA . TYR A 1 106 ? 18.621 6.744 -7.221 1.00 78.75 106 TYR A CA 1
ATOM 849 C C . TYR A 1 106 ? 18.582 5.899 -8.504 1.00 78.75 106 TYR A C 1
ATOM 851 O O . TYR A 1 106 ? 19.537 5.946 -9.278 1.00 78.75 106 TYR A O 1
ATOM 859 N N . VAL A 1 107 ? 17.467 5.206 -8.783 1.00 72.62 107 VAL A N 1
ATOM 860 C CA . VAL A 1 107 ? 17.269 4.467 -10.048 1.00 72.62 107 VAL A CA 1
ATOM 861 C C . VAL A 1 107 ? 17.377 5.398 -11.256 1.00 72.62 107 VAL A C 1
ATOM 863 O O . VAL A 1 107 ? 18.099 5.076 -12.197 1.00 72.62 107 VAL A O 1
ATOM 866 N N . CYS A 1 108 ? 16.715 6.559 -11.231 1.00 71.00 108 CYS A N 1
ATOM 867 C CA . CYS A 1 108 ? 16.787 7.530 -12.327 1.00 71.00 108 CYS A CA 1
ATOM 868 C C . CYS A 1 108 ? 18.215 8.023 -12.589 1.00 71.00 108 CYS A C 1
ATOM 870 O O . CYS A 1 108 ? 18.596 8.202 -13.738 1.00 71.00 108 CYS A O 1
ATOM 872 N N . GLU A 1 109 ? 19.009 8.248 -11.546 1.00 76.06 109 GLU A N 1
ATOM 873 C CA . GLU A 1 109 ? 20.345 8.844 -11.663 1.00 76.06 109 GLU A CA 1
ATOM 874 C C . GLU A 1 109 ? 21.443 7.818 -11.993 1.00 76.06 109 GLU A C 1
ATOM 876 O O . GLU A 1 109 ? 22.434 8.168 -12.628 1.00 76.06 109 GLU A O 1
ATOM 881 N N . HIS A 1 110 ? 21.271 6.553 -11.594 1.00 71.31 110 HIS A N 1
ATOM 882 C CA . HIS A 1 110 ? 22.337 5.537 -11.604 1.00 71.31 110 HIS A CA 1
ATOM 883 C C . HIS A 1 110 ? 22.041 4.326 -12.506 1.00 71.31 110 HIS A C 1
ATOM 885 O O . HIS A 1 110 ? 22.746 3.315 -12.453 1.00 71.31 110 HIS A O 1
ATOM 891 N N . HIS A 1 111 ? 21.027 4.413 -13.369 1.00 62.75 111 HIS A N 1
ATOM 892 C CA . HIS A 1 111 ? 20.628 3.339 -14.288 1.00 62.75 111 HIS A CA 1
ATOM 893 C C . HIS A 1 111 ? 21.738 2.874 -15.257 1.00 62.75 111 HIS A C 1
ATOM 895 O O . HIS A 1 111 ? 21.672 1.750 -15.753 1.00 62.75 111 HIS A O 1
ATOM 901 N N . GLU A 1 112 ? 22.769 3.691 -15.500 1.00 61.59 112 GLU A N 1
ATOM 902 C CA . GLU A 1 112 ? 23.889 3.377 -16.405 1.00 61.59 112 GLU A CA 1
ATOM 903 C C . GLU A 1 112 ? 25.150 2.858 -15.684 1.00 61.59 112 GLU A C 1
ATOM 905 O O . GLU A 1 112 ? 26.106 2.423 -16.331 1.00 61.59 112 GLU A O 1
ATOM 910 N N . THR A 1 113 ? 25.189 2.877 -14.344 1.00 56.72 113 THR A N 1
ATOM 911 C CA . THR A 1 113 ? 26.394 2.476 -13.595 1.00 56.72 113 THR A CA 1
ATOM 912 C C . THR A 1 113 ? 26.537 0.947 -13.449 1.00 56.72 113 THR A C 1
ATOM 914 O O . THR A 1 113 ? 25.623 0.295 -12.946 1.00 56.72 113 THR A O 1
ATOM 917 N N . PRO A 1 114 ? 27.695 0.338 -13.796 1.00 50.44 114 PRO A N 1
ATOM 918 C CA . PRO A 1 114 ? 27.854 -1.127 -13.836 1.00 50.44 114 PRO A CA 1
ATOM 919 C C . PRO A 1 114 ? 27.868 -1.859 -12.482 1.00 50.44 114 PRO A C 1
ATOM 921 O O . PRO A 1 114 ? 27.848 -3.088 -12.462 1.00 50.44 114 PRO A O 1
ATOM 924 N N . ILE A 1 115 ? 27.989 -1.142 -11.360 1.00 50.38 115 ILE A N 1
ATOM 925 C CA . ILE A 1 115 ? 28.553 -1.705 -10.118 1.00 50.38 115 ILE A CA 1
ATOM 926 C C . ILE A 1 115 ? 27.548 -2.551 -9.314 1.00 50.38 115 ILE A C 1
ATOM 928 O O . ILE A 1 115 ? 27.970 -3.413 -8.550 1.00 50.38 115 ILE A O 1
ATOM 932 N N . ASP A 1 116 ? 26.240 -2.426 -9.555 1.00 55.56 116 ASP A N 1
ATOM 933 C CA . ASP A 1 116 ? 25.258 -3.385 -9.032 1.00 55.56 116 ASP A CA 1
ATOM 934 C C . ASP A 1 116 ? 24.036 -3.492 -9.948 1.00 55.56 116 ASP A C 1
ATOM 936 O O . ASP A 1 116 ? 22.905 -3.110 -9.628 1.00 55.56 116 ASP A O 1
ATOM 940 N N . ALA A 1 117 ? 24.287 -4.005 -11.152 1.00 60.44 117 ALA A N 1
ATOM 941 C CA . ALA A 1 117 ? 23.262 -4.141 -12.169 1.00 60.44 117 ALA A CA 1
ATOM 942 C C . ALA A 1 117 ? 22.076 -5.003 -11.707 1.00 60.44 117 ALA A C 1
ATOM 944 O O . ALA A 1 117 ? 21.033 -4.897 -12.320 1.00 60.44 117 ALA A O 1
ATOM 945 N N . ASN A 1 118 ? 22.175 -5.846 -10.673 1.00 61.69 118 ASN A N 1
ATOM 946 C CA . ASN A 1 118 ? 21.033 -6.643 -10.209 1.00 61.69 118 ASN A CA 1
ATOM 947 C C . ASN A 1 118 ? 20.213 -5.923 -9.130 1.00 61.69 118 ASN A C 1
ATOM 949 O O . ASN A 1 118 ? 18.985 -5.944 -9.218 1.00 61.69 118 ASN A O 1
ATOM 953 N N . ALA A 1 119 ? 20.842 -5.246 -8.162 1.00 64.44 119 ALA A N 1
ATOM 954 C CA . ALA A 1 119 ? 20.101 -4.487 -7.152 1.00 64.44 119 ALA A CA 1
ATOM 955 C C . ALA A 1 119 ? 19.347 -3.297 -7.765 1.00 64.44 119 ALA A C 1
ATOM 957 O O . ALA A 1 119 ? 18.162 -3.116 -7.486 1.00 64.44 119 ALA A O 1
ATOM 958 N N . ILE A 1 120 ? 19.986 -2.550 -8.674 1.00 66.44 120 ILE A N 1
ATOM 959 C CA . ILE A 1 120 ? 19.348 -1.431 -9.392 1.00 66.44 120 ILE A CA 1
ATOM 960 C C . ILE A 1 120 ? 18.191 -1.935 -10.270 1.00 66.44 120 ILE A C 1
ATOM 962 O O . ILE A 1 120 ? 17.162 -1.275 -10.376 1.00 66.44 120 ILE A O 1
ATOM 966 N N . LYS A 1 121 ? 18.309 -3.141 -10.842 1.00 67.88 121 LYS A N 1
ATOM 967 C CA . LYS A 1 121 ? 17.271 -3.758 -11.686 1.00 67.88 121 LYS A CA 1
ATOM 968 C C . LYS A 1 121 ? 16.059 -4.289 -10.920 1.00 67.88 121 LYS A C 1
ATOM 970 O O . LYS A 1 121 ? 14.980 -4.340 -11.499 1.00 67.88 121 LYS A O 1
ATOM 975 N N . LEU A 1 122 ? 16.218 -4.710 -9.663 1.00 73.62 122 LEU A N 1
ATOM 976 C CA . LEU A 1 122 ? 15.110 -5.197 -8.824 1.00 73.62 122 LEU A CA 1
ATOM 977 C C . LEU A 1 122 ? 14.442 -4.080 -8.011 1.00 73.62 122 LEU A C 1
ATOM 979 O O . LEU A 1 122 ? 13.292 -4.225 -7.595 1.00 73.62 122 LEU A O 1
ATOM 983 N N . MET A 1 123 ? 15.127 -2.950 -7.829 1.00 76.69 123 MET A N 1
ATOM 984 C CA . MET A 1 123 ? 14.609 -1.766 -7.140 1.00 76.69 123 MET A CA 1
ATOM 985 C C . MET A 1 123 ? 13.237 -1.269 -7.652 1.00 76.69 123 MET A C 1
ATOM 987 O O . MET A 1 123 ? 12.416 -0.897 -6.818 1.00 76.69 123 MET A O 1
ATOM 991 N N . PRO A 1 124 ? 12.901 -1.319 -8.956 1.00 74.38 124 PRO A N 1
ATOM 992 C CA . PRO A 1 124 ? 11.594 -0.881 -9.456 1.00 74.38 124 PRO A CA 1
ATOM 993 C C . PRO A 1 124 ? 10.443 -1.773 -8.980 1.00 74.38 124 PRO A C 1
ATOM 995 O O . PRO A 1 124 ? 9.363 -1.269 -8.677 1.00 74.38 124 PRO A O 1
ATOM 998 N N . ILE A 1 125 ? 10.683 -3.087 -8.860 1.00 75.69 125 ILE A N 1
ATOM 999 C CA . ILE A 1 125 ? 9.716 -4.038 -8.285 1.00 75.69 125 ILE A CA 1
ATOM 1000 C C . ILE A 1 125 ? 9.441 -3.650 -6.835 1.00 75.69 125 ILE A C 1
ATOM 1002 O O . ILE A 1 125 ? 8.288 -3.531 -6.434 1.00 75.69 125 ILE A O 1
ATOM 1006 N N . GLN A 1 126 ? 10.505 -3.413 -6.066 1.00 78.50 126 GLN A N 1
ATOM 1007 C CA . GLN A 1 126 ? 10.393 -3.046 -4.656 1.00 78.50 126 GLN A CA 1
ATOM 1008 C C . GLN A 1 126 ? 9.687 -1.70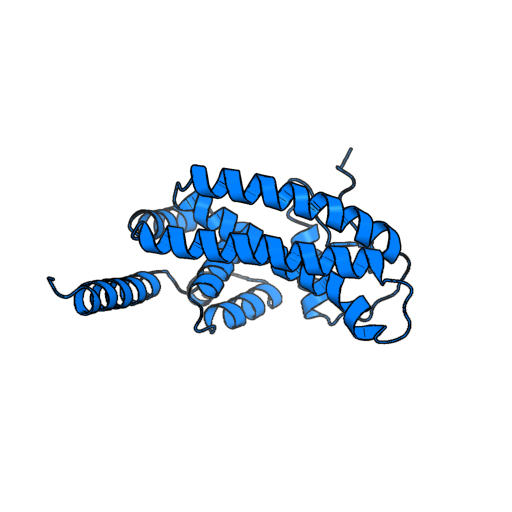6 -4.471 1.00 78.50 126 GLN A C 1
ATOM 1010 O O . GLN A 1 126 ? 8.857 -1.584 -3.583 1.00 78.50 126 GLN A O 1
ATOM 1015 N N . VAL A 1 127 ? 9.956 -0.718 -5.328 1.00 79.31 127 VAL A N 1
ATOM 1016 C CA . VAL A 1 127 ? 9.238 0.565 -5.315 1.00 79.31 127 VAL A CA 1
ATOM 1017 C C . VAL A 1 127 ? 7.745 0.362 -5.604 1.00 79.31 127 VAL A C 1
ATOM 1019 O O . VAL A 1 127 ? 6.913 0.981 -4.940 1.00 79.31 127 VAL A O 1
ATOM 1022 N N . ALA A 1 128 ? 7.389 -0.514 -6.551 1.00 77.56 128 ALA A N 1
ATOM 1023 C CA . ALA A 1 128 ? 5.993 -0.822 -6.859 1.00 77.56 128 ALA A CA 1
ATOM 1024 C C . ALA A 1 128 ? 5.278 -1.528 -5.695 1.00 77.56 128 ALA A C 1
ATOM 1026 O O . ALA A 1 128 ? 4.185 -1.108 -5.316 1.00 77.56 128 ALA A O 1
ATOM 1027 N N . GLU A 1 129 ? 5.905 -2.545 -5.099 1.00 80.44 129 GLU A N 1
ATOM 1028 C CA . GLU A 1 129 ? 5.387 -3.242 -3.914 1.00 80.44 129 GLU A CA 1
ATOM 1029 C C . GLU A 1 129 ? 5.253 -2.284 -2.715 1.00 80.44 129 GLU A C 1
ATOM 1031 O O . GLU A 1 129 ? 4.179 -2.187 -2.123 1.00 80.44 129 GLU A O 1
ATOM 1036 N N . ASP A 1 130 ? 6.302 -1.518 -2.389 1.00 84.31 130 ASP A N 1
ATOM 1037 C CA . ASP A 1 130 ? 6.322 -0.591 -1.248 1.00 84.31 130 ASP A CA 1
ATOM 1038 C C . ASP A 1 130 ? 5.217 0.476 -1.370 1.00 84.31 130 ASP A C 1
ATOM 1040 O O . ASP A 1 130 ? 4.547 0.815 -0.388 1.00 84.31 130 ASP A O 1
ATOM 1044 N N . ARG A 1 131 ? 4.966 0.997 -2.578 1.00 83.69 131 ARG A N 1
ATOM 1045 C CA . ARG A 1 131 ? 3.872 1.950 -2.780 1.00 83.69 131 ARG A CA 1
ATOM 1046 C C . ARG A 1 131 ? 2.501 1.317 -2.677 1.00 83.69 131 ARG A C 1
ATOM 1048 O O . ARG A 1 131 ? 1.564 1.928 -2.165 1.00 83.69 131 ARG A O 1
ATOM 1055 N N . ASP A 1 132 ? 2.337 0.117 -3.186 1.00 82.38 132 ASP A N 1
ATOM 1056 C CA . ASP A 1 132 ? 1.063 -0.571 -3.094 1.00 82.38 132 ASP A CA 1
ATOM 1057 C C . ASP A 1 132 ? 0.668 -0.863 -1.634 1.00 82.38 132 ASP A C 1
ATOM 1059 O O . ASP A 1 132 ? -0.520 -0.819 -1.285 1.00 82.38 132 ASP A O 1
ATOM 1063 N N . GLU A 1 133 ? 1.659 -1.049 -0.754 1.00 86.56 133 GLU A N 1
ATOM 1064 C CA . GLU A 1 133 ? 1.450 -1.052 0.693 1.00 86.56 133 GLU A CA 1
ATOM 1065 C C . GLU A 1 133 ? 1.005 0.319 1.232 1.00 86.56 133 GLU A C 1
ATOM 1067 O O . GLU A 1 133 ? 0.138 0.385 2.111 1.00 86.56 133 GLU A O 1
ATOM 1072 N N . ILE A 1 134 ? 1.556 1.423 0.714 1.00 88.56 134 ILE A N 1
ATOM 1073 C CA . ILE A 1 134 ? 1.107 2.786 1.053 1.00 88.56 134 ILE A CA 1
ATOM 1074 C C . ILE A 1 134 ? -0.346 2.993 0.623 1.00 88.56 134 ILE A C 1
ATOM 1076 O O . ILE A 1 134 ? -1.149 3.459 1.424 1.00 88.56 134 ILE A O 1
ATOM 1080 N N . GLU A 1 135 ? -0.719 2.581 -0.587 1.00 86.19 135 GLU A N 1
ATOM 1081 C CA . GLU A 1 135 ? -2.101 2.661 -1.076 1.00 86.19 135 GLU A CA 1
ATOM 1082 C C . GLU A 1 135 ? -3.054 1.822 -0.216 1.00 86.19 135 GLU A C 1
ATOM 1084 O O . GLU A 1 135 ? -4.138 2.269 0.154 1.00 86.19 135 GLU A O 1
ATOM 1089 N N . SER A 1 136 ? -2.630 0.619 0.173 1.00 87.31 136 SER A N 1
ATOM 1090 C CA . SER A 1 136 ? -3.397 -0.222 1.098 1.00 87.31 136 SER A CA 1
ATOM 1091 C C . SER A 1 136 ? -3.569 0.463 2.457 1.00 87.31 136 SER A C 1
ATOM 1093 O O . SER A 1 136 ? -4.644 0.417 3.051 1.00 87.31 136 SER A O 1
ATOM 1095 N N . THR A 1 137 ? -2.536 1.162 2.934 1.00 90.00 137 THR A N 1
ATOM 1096 C CA . THR A 1 137 ? -2.613 1.964 4.163 1.00 90.00 137 THR A CA 1
ATOM 1097 C C . THR A 1 137 ? -3.576 3.143 3.997 1.00 90.00 137 THR A C 1
ATOM 1099 O O . THR A 1 137 ? -4.392 3.386 4.883 1.00 90.00 137 THR A O 1
ATOM 1102 N N . LEU A 1 138 ? -3.546 3.842 2.858 1.00 89.44 138 LEU A N 1
ATOM 1103 C CA . LEU A 1 138 ? -4.466 4.939 2.542 1.00 89.44 138 LEU A CA 1
ATOM 1104 C C . LEU A 1 138 ? -5.927 4.491 2.559 1.00 89.44 138 LEU A C 1
ATOM 1106 O O . LEU A 1 138 ? -6.766 5.204 3.102 1.00 89.44 138 LEU A O 1
ATOM 1110 N N . ILE A 1 139 ? -6.236 3.309 2.021 1.00 87.75 139 ILE A N 1
ATOM 1111 C CA . ILE A 1 139 ? -7.589 2.733 2.075 1.00 87.75 139 ILE A CA 1
ATOM 1112 C C . ILE A 1 139 ? -8.053 2.566 3.525 1.00 87.75 139 ILE A C 1
ATOM 1114 O O . ILE A 1 139 ? -9.171 2.954 3.858 1.00 87.75 139 ILE A O 1
ATOM 1118 N N . ILE A 1 140 ? -7.187 2.056 4.404 1.00 89.00 140 ILE A N 1
ATOM 1119 C CA . ILE A 1 140 ? -7.498 1.928 5.832 1.00 89.00 140 ILE A CA 1
ATOM 1120 C C . ILE A 1 140 ? -7.700 3.294 6.492 1.00 89.00 140 ILE A C 1
ATOM 1122 O O . ILE A 1 140 ? -8.662 3.468 7.235 1.00 89.00 140 ILE A O 1
ATOM 1126 N N . LEU A 1 141 ? -6.839 4.274 6.206 1.00 90.31 141 LEU A N 1
ATOM 1127 C CA . LEU A 1 141 ? -6.973 5.628 6.754 1.00 90.31 141 LEU A CA 1
ATOM 1128 C C . LEU A 1 141 ? -8.273 6.307 6.292 1.00 90.31 141 LEU A C 1
ATOM 1130 O O . LEU A 1 141 ? -8.915 6.997 7.081 1.00 90.31 141 LEU A O 1
ATOM 1134 N N . LYS A 1 142 ? -8.694 6.076 5.041 1.00 88.62 142 LYS A N 1
ATOM 1135 C CA . LYS A 1 142 ? -9.985 6.545 4.510 1.00 88.62 142 LYS A CA 1
ATOM 1136 C C . LYS A 1 142 ? -11.159 5.876 5.214 1.00 88.62 142 LYS A C 1
ATOM 1138 O O . LYS A 1 142 ? -12.114 6.556 5.570 1.00 88.62 142 LYS A O 1
ATOM 1143 N N . LEU A 1 143 ? -11.089 4.563 5.437 1.00 87.31 143 LEU A N 1
ATOM 1144 C CA . LEU A 1 143 ? -12.121 3.840 6.185 1.00 87.31 143 LEU A CA 1
ATOM 1145 C C . LEU A 1 143 ? -12.224 4.322 7.634 1.00 87.31 143 LEU A C 1
ATOM 1147 O O . LEU A 1 143 ? -13.330 4.418 8.153 1.00 87.31 143 LEU A O 1
ATOM 1151 N N . ALA A 1 144 ? -11.097 4.674 8.249 1.00 88.88 144 ALA A N 1
ATOM 1152 C CA . ALA A 1 144 ? -11.027 5.245 9.590 1.00 88.88 144 ALA A CA 1
ATOM 1153 C C . ALA A 1 144 ? -11.446 6.729 9.673 1.00 88.88 144 ALA A C 1
ATOM 1155 O O . ALA A 1 144 ? -11.356 7.309 10.750 1.00 88.88 144 ALA A O 1
ATOM 1156 N N . ASP A 1 145 ? -11.894 7.340 8.569 1.00 89.00 145 ASP A N 1
ATOM 1157 C CA . ASP A 1 145 ? -12.351 8.738 8.497 1.00 89.00 145 ASP A CA 1
ATOM 1158 C C . ASP A 1 145 ? -11.253 9.795 8.758 1.00 89.00 145 ASP A C 1
ATOM 1160 O O . ASP A 1 145 ? -11.503 10.922 9.181 1.00 89.00 145 ASP A O 1
ATOM 1164 N N . LEU A 1 146 ? -9.989 9.456 8.478 1.00 89.94 146 LEU A N 1
ATOM 1165 C CA . LEU A 1 146 ? -8.825 10.316 8.746 1.00 89.94 146 LEU A CA 1
ATOM 1166 C C . LEU A 1 146 ? -8.489 11.220 7.556 1.00 89.94 146 LEU A C 1
ATOM 1168 O O . LEU A 1 146 ? -7.385 11.178 7.000 1.00 89.94 146 LEU A O 1
ATOM 1172 N N . HIS A 1 147 ? -9.454 12.047 7.155 1.00 87.44 147 HIS A N 1
ATOM 1173 C CA . HIS A 1 147 ? -9.390 12.829 5.918 1.00 87.44 147 HIS A CA 1
ATOM 1174 C C . HIS A 1 147 ? -8.134 13.705 5.785 1.00 87.44 147 HIS A C 1
ATOM 1176 O O . HIS A 1 147 ? -7.490 13.695 4.733 1.00 87.44 147 HIS A O 1
ATOM 1182 N N . GLU A 1 148 ? -7.724 14.400 6.847 1.00 88.06 148 GLU A N 1
ATOM 1183 C CA . GLU A 1 148 ? -6.536 15.268 6.819 1.00 88.06 148 GLU A CA 1
ATOM 1184 C C . GLU A 1 148 ? -5.241 14.485 6.538 1.00 88.06 148 GLU A C 1
ATOM 1186 O O . GLU A 1 148 ? -4.425 14.903 5.713 1.00 88.06 148 GLU A O 1
ATOM 1191 N N . TYR A 1 149 ? -5.068 13.306 7.147 1.00 88.88 149 TYR A N 1
ATOM 1192 C CA . TYR A 1 149 ? -3.909 12.446 6.882 1.00 88.88 149 TYR A CA 1
ATOM 1193 C C . TYR A 1 149 ? -3.922 11.903 5.460 1.00 88.88 149 TYR A C 1
ATOM 1195 O O . TYR A 1 149 ? -2.889 11.920 4.790 1.00 88.88 149 TYR A O 1
ATOM 1203 N N . THR A 1 150 ? -5.086 11.460 4.982 1.00 89.50 150 THR A N 1
ATOM 1204 C CA . THR A 1 150 ? -5.207 10.916 3.624 1.00 89.50 150 THR A CA 1
ATOM 1205 C C . THR A 1 150 ? -4.851 11.960 2.571 1.00 89.50 150 THR A C 1
ATOM 1207 O O . THR A 1 150 ? -4.047 11.670 1.693 1.00 89.50 150 THR A O 1
ATOM 1210 N N . LYS A 1 151 ? -5.318 13.204 2.726 1.00 89.00 151 LYS A N 1
ATOM 1211 C CA . LYS A 1 151 ? -5.039 14.300 1.792 1.00 89.00 151 LYS A CA 1
ATOM 1212 C C . LYS A 1 151 ? -3.549 14.642 1.698 1.00 89.00 151 LYS A C 1
ATOM 1214 O O . LYS A 1 151 ? -3.045 14.904 0.607 1.00 89.00 151 LYS A O 1
ATOM 1219 N N . LEU A 1 152 ? -2.842 14.661 2.832 1.00 88.00 152 LEU A N 1
ATOM 1220 C CA . LEU A 1 152 ? -1.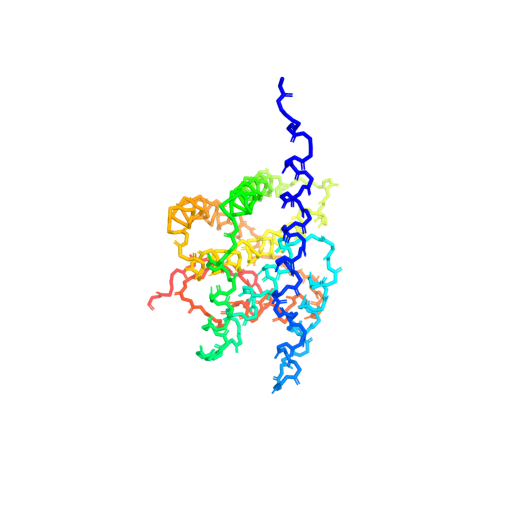400 14.930 2.864 1.00 88.00 152 LEU A CA 1
ATOM 1221 C C . LEU A 1 152 ? -0.607 13.812 2.183 1.00 88.00 152 LEU A C 1
ATOM 1223 O O . LEU A 1 152 ? 0.207 14.085 1.303 1.00 88.00 152 LEU A O 1
ATOM 1227 N N . LEU A 1 153 ? -0.885 12.563 2.557 1.00 89.50 153 LEU A N 1
ATOM 1228 C CA . LEU A 1 153 ? -0.207 11.401 1.989 1.00 89.50 153 LEU A CA 1
ATOM 1229 C C . LEU A 1 153 ? -0.485 11.261 0.488 1.00 89.50 153 LEU A C 1
ATOM 1231 O O . LEU A 1 153 ? 0.437 10.972 -0.261 1.00 89.50 153 LEU A O 1
ATOM 1235 N N . GLU A 1 154 ? -1.713 11.512 0.026 1.00 87.94 154 GLU A N 1
ATOM 1236 C CA . GLU A 1 154 ? -2.068 11.464 -1.399 1.00 87.94 154 GLU A CA 1
ATOM 1237 C C . GLU A 1 154 ? -1.316 12.503 -2.234 1.00 87.94 154 GLU A C 1
ATOM 1239 O O . GLU A 1 154 ? -0.868 12.189 -3.335 1.00 87.94 154 GLU A O 1
ATOM 1244 N N . ARG A 1 155 ? -1.141 13.728 -1.722 1.00 85.69 155 ARG A N 1
ATOM 1245 C CA . ARG A 1 155 ? -0.351 14.763 -2.404 1.00 85.69 155 ARG A CA 1
ATOM 1246 C C . ARG A 1 155 ? 1.093 14.304 -2.612 1.00 85.69 155 ARG A C 1
ATOM 1248 O O . ARG A 1 155 ? 1.637 14.449 -3.705 1.00 85.69 155 ARG A O 1
ATOM 1255 N N . ASP A 1 156 ? 1.715 13.772 -1.565 1.00 84.25 156 ASP A N 1
ATOM 1256 C CA . ASP A 1 156 ? 3.122 13.367 -1.614 1.00 84.25 156 ASP A CA 1
ATOM 1257 C C . ASP A 1 156 ? 3.297 12.072 -2.415 1.00 84.25 156 ASP A C 1
ATOM 1259 O O . ASP A 1 156 ? 4.272 11.920 -3.151 1.00 84.25 156 ASP A O 1
ATOM 1263 N N . LEU A 1 157 ? 2.298 11.188 -2.365 1.00 82.81 157 LEU A N 1
ATOM 1264 C CA . LEU A 1 157 ? 2.208 10.010 -3.212 1.00 82.81 157 LEU A CA 1
ATOM 1265 C C . LEU A 1 157 ? 2.128 10.400 -4.691 1.00 82.81 157 LEU A C 1
ATOM 1267 O O . LEU A 1 157 ? 2.929 9.925 -5.474 1.00 82.81 157 LEU A O 1
ATOM 1271 N N . GLN A 1 158 ? 1.278 11.351 -5.085 1.00 79.75 158 GLN A N 1
ATOM 1272 C CA . GLN A 1 158 ? 1.237 11.840 -6.473 1.00 79.75 158 GLN A CA 1
ATOM 1273 C C . GLN A 1 158 ? 2.588 12.399 -6.954 1.00 79.75 158 GLN A C 1
ATOM 1275 O O . GLN A 1 158 ? 2.966 12.223 -8.116 1.00 79.75 158 GLN A O 1
ATOM 1280 N N . ALA A 1 159 ? 3.327 13.082 -6.075 1.00 76.19 159 ALA A N 1
ATOM 1281 C CA . ALA A 1 159 ? 4.663 13.576 -6.394 1.00 76.19 159 ALA A CA 1
ATOM 1282 C C . ALA A 1 159 ? 5.673 12.432 -6.574 1.00 76.19 159 ALA A C 1
ATOM 1284 O O . ALA A 1 159 ? 6.500 12.496 -7.490 1.00 76.19 159 ALA A O 1
ATOM 1285 N N . LEU A 1 160 ? 5.576 11.394 -5.732 1.00 78.31 160 LEU A N 1
ATOM 1286 C CA . LEU A 1 160 ? 6.297 10.139 -5.897 1.00 78.31 160 LEU A CA 1
ATOM 1287 C C . LEU A 1 160 ? 5.937 9.535 -7.254 1.00 78.31 160 LEU A C 1
ATOM 1289 O O . LEU A 1 160 ? 6.821 9.518 -8.100 1.00 78.31 160 LEU A O 1
ATOM 1293 N N . ASP A 1 161 ? 4.668 9.164 -7.490 1.00 77.38 161 ASP A N 1
ATOM 1294 C CA . ASP A 1 161 ? 4.117 8.568 -8.722 1.00 77.38 161 ASP A CA 1
ATOM 1295 C C . ASP A 1 161 ? 4.741 9.192 -9.987 1.00 77.38 161 ASP A C 1
ATOM 1297 O O . ASP A 1 161 ? 5.210 8.477 -10.873 1.00 77.38 161 ASP A O 1
ATOM 1301 N N . LYS A 1 162 ? 4.828 10.529 -10.046 1.00 74.44 162 LYS A N 1
ATOM 1302 C CA . LYS A 1 162 ? 5.419 11.266 -11.173 1.00 74.44 162 LYS A CA 1
ATOM 1303 C C . LYS A 1 162 ? 6.907 10.965 -11.404 1.00 74.44 162 LYS A C 1
ATOM 1305 O O . LYS A 1 162 ? 7.271 10.583 -12.511 1.00 74.44 162 LYS A O 1
ATOM 1310 N N . ARG A 1 163 ? 7.768 11.134 -10.392 1.00 71.56 163 ARG A N 1
ATOM 1311 C CA . ARG A 1 163 ? 9.236 10.907 -10.511 1.00 71.56 163 ARG A CA 1
ATOM 1312 C C . ARG A 1 163 ? 9.562 9.480 -10.922 1.00 71.56 163 ARG A C 1
ATOM 1314 O O . ARG A 1 163 ? 10.474 9.165 -11.673 1.00 71.56 163 ARG A O 1
ATOM 1321 N N . CYS A 1 164 ? 8.767 8.624 -10.344 1.00 71.06 164 CYS A N 1
ATOM 1322 C CA . CYS A 1 164 ? 8.783 7.206 -10.428 1.00 71.06 164 CYS A CA 1
ATOM 1323 C C . CYS A 1 164 ? 8.393 6.805 -11.897 1.00 71.06 164 CYS A C 1
ATOM 1325 O O . CYS A 1 164 ? 9.036 5.944 -12.500 1.00 71.06 164 CYS A O 1
ATOM 1327 N N . CYS A 1 165 ? 7.395 7.456 -12.517 1.00 69.94 165 CYS A N 1
ATOM 1328 C CA . CYS A 1 165 ? 7.038 7.246 -13.929 1.00 69.94 165 CYS A CA 1
ATOM 1329 C C . CYS A 1 165 ? 8.176 7.605 -14.889 1.00 69.94 165 CYS A C 1
ATOM 1331 O O . CYS A 1 165 ? 8.379 6.886 -15.871 1.00 69.94 165 CYS A O 1
ATOM 1333 N N . ASP A 1 166 ? 8.929 8.666 -14.588 1.00 66.75 166 ASP A N 1
ATOM 1334 C CA . ASP A 1 166 ? 10.118 9.019 -15.364 1.00 66.75 166 ASP A CA 1
ATOM 1335 C C . ASP A 1 166 ? 11.124 7.852 -15.336 1.00 66.75 166 ASP A C 1
ATOM 1337 O O . ASP A 1 166 ? 11.587 7.433 -16.392 1.00 66.75 166 ASP A O 1
ATOM 1341 N N . ALA A 1 167 ? 11.351 7.226 -14.172 1.00 65.94 167 ALA A N 1
ATOM 1342 C CA . ALA A 1 167 ? 12.237 6.063 -14.012 1.00 65.94 167 ALA A CA 1
ATOM 1343 C C . ALA A 1 167 ? 11.846 4.857 -14.890 1.00 65.94 167 ALA A C 1
ATOM 1345 O O . ALA A 1 167 ? 12.695 4.229 -15.523 1.00 65.94 167 ALA A O 1
ATOM 1346 N N . VAL A 1 168 ? 10.552 4.514 -14.931 1.00 64.31 168 VAL A N 1
ATOM 1347 C CA . VAL A 1 168 ? 10.047 3.336 -15.663 1.00 64.31 168 VAL A CA 1
ATOM 1348 C C . VAL A 1 168 ? 10.135 3.512 -17.177 1.00 64.31 168 VAL A C 1
ATOM 1350 O O . VAL A 1 168 ? 10.413 2.540 -17.881 1.00 64.31 168 VAL A O 1
ATOM 1353 N N . GLY A 1 169 ? 9.974 4.739 -17.687 1.00 63.22 169 GLY A N 1
ATOM 1354 C CA . GLY A 1 169 ? 10.176 5.041 -19.108 1.00 63.22 169 GLY A CA 1
ATOM 1355 C C . GLY A 1 169 ? 11.565 4.637 -19.617 1.00 63.22 169 GLY A C 1
ATOM 1356 O O . GLY A 1 169 ? 11.691 4.192 -20.756 1.00 63.22 169 GLY A O 1
ATOM 1357 N N . PHE A 1 170 ? 12.584 4.702 -18.756 1.00 60.88 170 PHE A N 1
ATOM 1358 C CA . PHE A 1 170 ? 13.955 4.303 -19.083 1.00 60.88 170 PHE A CA 1
ATOM 1359 C C . PHE A 1 170 ? 14.191 2.782 -19.021 1.00 60.88 170 PHE A C 1
ATOM 1361 O O . PHE A 1 170 ? 15.126 2.285 -19.644 1.00 60.88 170 PHE A O 1
ATOM 1368 N N . MET A 1 171 ? 13.338 2.020 -18.323 1.00 60.34 171 MET A N 1
ATOM 1369 C CA . MET A 1 171 ? 13.515 0.578 -18.071 1.00 60.34 171 MET A CA 1
ATOM 1370 C C . MET A 1 171 ? 12.555 -0.335 -18.848 1.00 60.34 171 MET A C 1
ATO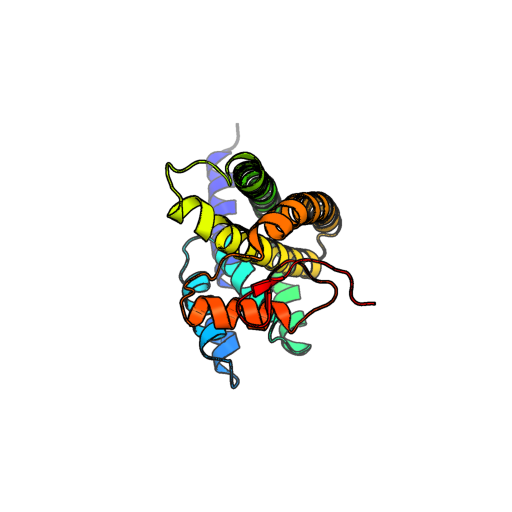M 1372 O O . MET A 1 171 ? 12.604 -1.548 -18.697 1.00 60.34 171 MET A O 1
ATOM 1376 N N . ALA A 1 172 ? 11.685 0.190 -19.711 1.00 57.88 172 ALA A N 1
ATOM 1377 C CA . ALA A 1 172 ? 10.726 -0.630 -20.468 1.00 57.88 172 ALA A CA 1
ATOM 1378 C C . ALA A 1 172 ? 11.370 -1.617 -21.481 1.00 57.88 172 ALA A C 1
ATOM 1380 O O . ALA A 1 172 ? 10.668 -2.417 -22.096 1.00 57.88 172 ALA A O 1
ATOM 1381 N N . GLY A 1 173 ? 12.696 -1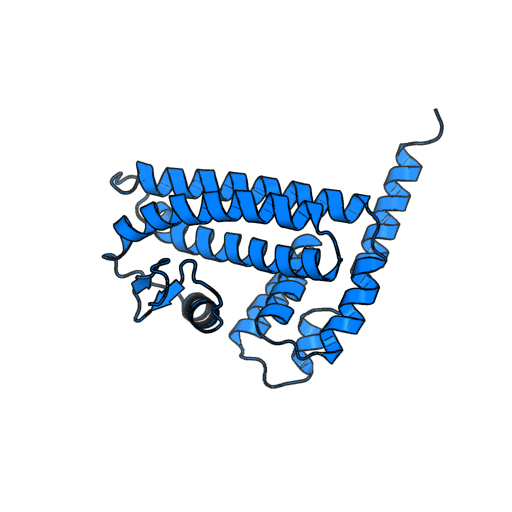.578 -21.669 1.00 56.94 173 GLY A N 1
ATOM 1382 C CA . GLY A 1 173 ? 13.439 -2.421 -22.618 1.00 56.94 173 GLY A CA 1
ATOM 1383 C C . GLY A 1 173 ? 14.101 -3.672 -22.028 1.00 56.94 173 GLY A C 1
ATOM 1384 O O . GLY A 1 173 ? 14.767 -4.407 -22.756 1.00 56.94 173 GLY A O 1
ATOM 1385 N N . THR A 1 174 ? 13.971 -3.922 -20.729 1.00 55.75 174 THR A N 1
ATOM 1386 C CA . THR A 1 174 ? 14.714 -4.974 -20.024 1.00 55.75 174 THR A CA 1
ATOM 1387 C C . THR A 1 174 ? 13.799 -6.157 -19.712 1.00 55.75 174 THR A C 1
ATOM 1389 O O . THR A 1 174 ? 12.858 -6.065 -18.933 1.00 55.75 174 THR A O 1
ATOM 1392 N N . GLN A 1 175 ? 14.068 -7.304 -20.337 1.00 57.34 175 GLN A N 1
ATOM 1393 C CA . GLN A 1 175 ? 13.423 -8.569 -19.978 1.00 57.34 175 GLN A CA 1
ATOM 1394 C C . GLN A 1 175 ? 13.924 -8.997 -18.592 1.00 57.34 175 GLN A C 1
ATOM 1396 O O . GLN A 1 175 ? 15.083 -9.389 -18.440 1.00 57.34 175 GLN A O 1
ATOM 1401 N N . TYR A 1 176 ? 13.074 -8.881 -17.574 1.00 63.28 176 TYR A N 1
ATOM 1402 C CA . TYR A 1 176 ? 13.424 -9.211 -16.194 1.00 63.28 176 TYR A CA 1
ATOM 1403 C C . TYR A 1 176 ? 12.935 -10.612 -15.809 1.00 63.28 176 TYR A C 1
ATOM 1405 O O . TYR A 1 176 ? 11.783 -10.956 -16.077 1.00 63.28 176 TYR A O 1
ATOM 1413 N N . PRO A 1 177 ? 13.760 -11.421 -15.122 1.00 64.06 177 PRO A N 1
ATOM 1414 C CA . PRO A 1 177 ? 13.297 -12.671 -14.543 1.00 64.06 177 PRO A CA 1
ATOM 1415 C C . PRO A 1 177 ? 12.516 -12.384 -13.254 1.00 64.06 177 PRO A C 1
ATOM 1417 O O . PRO A 1 177 ? 13.097 -12.149 -12.194 1.00 64.06 177 PRO A O 1
ATOM 1420 N N . PHE A 1 178 ? 11.188 -12.415 -13.334 1.00 70.19 178 PHE A N 1
ATOM 1421 C CA . PHE A 1 178 ? 10.319 -12.357 -12.161 1.00 70.19 178 PHE A CA 1
ATOM 1422 C C . PHE A 1 178 ? 9.976 -13.766 -11.675 1.00 70.19 178 PHE A C 1
ATOM 1424 O O . PHE A 1 178 ? 9.786 -14.689 -12.468 1.00 70.19 178 PHE A O 1
ATOM 1431 N N . ASN A 1 179 ? 9.846 -13.937 -10.360 1.00 77.31 179 ASN A N 1
ATOM 1432 C CA . ASN A 1 179 ? 9.228 -15.151 -9.835 1.00 77.31 179 ASN A CA 1
ATOM 1433 C C . ASN A 1 179 ? 7.702 -15.114 -10.073 1.00 77.31 179 ASN A C 1
ATOM 1435 O O . ASN A 1 179 ? 7.107 -14.040 -10.189 1.00 77.31 179 ASN A O 1
ATOM 1439 N N . LEU A 1 180 ? 7.068 -16.290 -10.100 1.00 78.69 180 LEU A N 1
ATOM 1440 C CA . LEU A 1 180 ? 5.637 -16.437 -10.399 1.00 78.69 180 LEU A CA 1
ATOM 1441 C C . LEU A 1 180 ? 4.730 -15.638 -9.446 1.00 78.69 180 LEU A C 1
ATOM 1443 O O . LEU A 1 180 ? 3.757 -15.040 -9.882 1.00 78.69 180 LEU A O 1
ATOM 1447 N N . HIS A 1 181 ? 5.068 -15.578 -8.156 1.00 76.94 181 HIS A N 1
ATOM 1448 C CA . HIS A 1 181 ? 4.260 -14.860 -7.167 1.00 76.94 181 HIS A CA 1
ATOM 1449 C C . HIS A 1 181 ? 4.277 -13.343 -7.404 1.00 76.94 181 HIS A C 1
ATOM 1451 O O . HIS A 1 181 ? 3.238 -12.691 -7.342 1.00 76.94 181 HIS A O 1
ATOM 1457 N N . THR A 1 182 ? 5.452 -12.776 -7.685 1.00 77.19 182 THR A N 1
ATOM 1458 C CA . THR A 1 182 ? 5.601 -11.358 -8.033 1.00 77.19 182 THR A CA 1
ATOM 1459 C C . THR A 1 182 ? 4.857 -11.037 -9.331 1.00 77.19 182 THR A C 1
ATOM 1461 O O . THR A 1 182 ? 4.199 -10.005 -9.402 1.00 77.19 182 THR A O 1
ATOM 1464 N N . LEU A 1 183 ? 4.888 -11.930 -10.328 1.00 76.19 183 LEU A N 1
ATOM 1465 C CA . LEU A 1 183 ? 4.110 -11.768 -11.562 1.00 76.19 183 LEU A CA 1
ATOM 1466 C C . LEU A 1 183 ? 2.606 -11.749 -11.300 1.00 76.19 183 LEU A C 1
ATOM 1468 O O . LEU A 1 183 ? 1.929 -10.832 -11.756 1.00 76.19 183 LEU A O 1
ATOM 1472 N N . ASP A 1 184 ? 2.087 -12.722 -10.552 1.00 78.00 184 ASP A N 1
ATOM 1473 C CA . ASP A 1 184 ? 0.661 -12.800 -10.221 1.00 78.00 184 ASP A CA 1
ATOM 1474 C C . ASP A 1 184 ? 0.184 -11.538 -9.492 1.00 78.00 184 ASP A C 1
ATOM 1476 O O . ASP A 1 184 ? -0.857 -10.971 -9.831 1.00 78.00 184 ASP A O 1
ATOM 1480 N N . TYR A 1 185 ? 0.984 -11.054 -8.539 1.00 78.94 185 TYR A N 1
ATOM 1481 C CA . TYR A 1 185 ? 0.723 -9.816 -7.816 1.00 78.94 185 TYR A CA 1
ATOM 1482 C C . TYR A 1 185 ? 0.721 -8.582 -8.736 1.00 78.94 185 TYR A C 1
ATOM 1484 O O . TYR A 1 185 ? -0.260 -7.835 -8.760 1.00 78.94 185 TYR A O 1
ATOM 1492 N N . LEU A 1 186 ? 1.774 -8.380 -9.537 1.00 77.00 186 LEU A N 1
ATOM 1493 C CA . LEU A 1 186 ? 1.878 -7.230 -10.446 1.00 77.00 186 LEU A CA 1
ATOM 1494 C C . LEU A 1 186 ? 0.772 -7.251 -11.513 1.00 77.00 186 LEU A C 1
ATOM 1496 O O . LEU A 1 186 ? 0.238 -6.199 -11.873 1.00 77.00 186 LEU A O 1
ATOM 1500 N N . ASN A 1 187 ? 0.378 -8.440 -11.976 1.00 76.06 187 ASN A N 1
ATOM 1501 C CA . ASN A 1 187 ? -0.754 -8.633 -12.880 1.00 76.06 187 ASN A CA 1
ATOM 1502 C C . ASN A 1 187 ? -2.093 -8.290 -12.210 1.00 76.06 187 ASN A C 1
ATOM 1504 O O . ASN A 1 187 ? -2.953 -7.675 -12.839 1.00 76.06 187 ASN A O 1
ATOM 1508 N N . ALA A 1 188 ? -2.285 -8.641 -10.938 1.00 75.88 188 ALA A N 1
ATOM 1509 C CA . ALA A 1 188 ? -3.510 -8.327 -10.209 1.00 75.88 188 ALA A CA 1
ATOM 1510 C C . ALA A 1 188 ? -3.659 -6.823 -9.922 1.00 75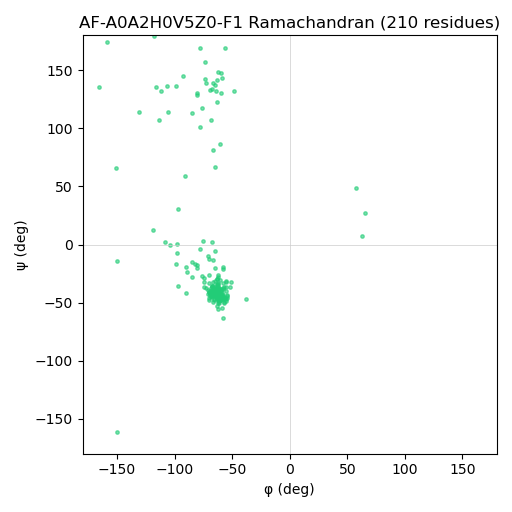.88 188 ALA A C 1
ATOM 1512 O O . ALA A 1 188 ? -4.733 -6.260 -10.158 1.00 75.88 188 ALA A O 1
ATOM 1513 N N . VAL A 1 189 ? -2.581 -6.158 -9.482 1.00 73.88 189 VAL A N 1
ATOM 1514 C CA . VAL A 1 189 ? -2.519 -4.689 -9.331 1.00 73.88 189 VAL A CA 1
ATOM 1515 C C . VAL A 1 189 ? -2.885 -4.014 -10.654 1.00 73.88 189 VAL A C 1
ATOM 1517 O O . VAL A 1 189 ? -3.709 -3.099 -10.694 1.00 73.88 189 VAL A O 1
ATOM 1520 N N . ASN A 1 190 ? -2.343 -4.530 -11.760 1.00 70.75 190 ASN A N 1
ATOM 1521 C CA . ASN A 1 190 ? -2.630 -4.047 -13.102 1.00 70.75 190 ASN A CA 1
ATOM 1522 C C . ASN A 1 190 ? -4.112 -4.200 -13.515 1.00 70.75 190 ASN A C 1
ATOM 1524 O O . ASN A 1 190 ? -4.585 -3.412 -14.322 1.00 70.75 190 ASN A O 1
ATOM 1528 N N . GLN A 1 191 ? -4.882 -5.157 -12.996 1.00 69.19 191 GLN A N 1
ATOM 1529 C CA . GLN A 1 191 ? -6.263 -5.402 -13.452 1.00 69.19 191 GLN A CA 1
ATOM 1530 C C . GLN A 1 191 ? -7.343 -4.587 -12.711 1.00 69.19 191 GLN A C 1
ATOM 1532 O O . GLN A 1 191 ? -8.420 -4.360 -13.256 1.00 69.19 191 GLN A O 1
ATOM 1537 N N . ARG A 1 192 ? -7.091 -4.123 -11.481 1.00 65.12 192 ARG A N 1
ATOM 1538 C CA . ARG A 1 192 ? -8.116 -3.573 -10.555 1.00 65.12 192 ARG A CA 1
ATOM 1539 C C . ARG A 1 192 ? -8.229 -2.032 -10.545 1.00 65.12 192 ARG A C 1
ATOM 1541 O O . ARG A 1 192 ? -8.548 -1.431 -9.528 1.00 65.12 192 ARG A O 1
ATOM 1548 N N . ARG A 1 193 ? -7.944 -1.388 -11.675 1.00 61.28 193 ARG A N 1
ATOM 1549 C CA . ARG A 1 193 ? -7.585 0.040 -11.833 1.00 61.28 193 ARG A CA 1
ATOM 1550 C C . ARG A 1 193 ? -8.734 1.038 -11.553 1.00 61.28 193 ARG A C 1
ATOM 1552 O O . ARG A 1 193 ? -9.780 0.906 -12.183 1.00 61.28 193 ARG A O 1
ATOM 1559 N N . PRO A 1 194 ? -8.501 2.117 -10.768 1.00 44.69 194 PRO A N 1
ATOM 1560 C CA . PRO A 1 194 ? -9.088 3.414 -11.150 1.00 44.69 194 PRO A CA 1
ATOM 1561 C C . PRO A 1 194 ? -8.161 4.362 -11.921 1.00 44.69 194 PRO A C 1
ATOM 1563 O O . PRO A 1 194 ? -8.654 4.977 -12.848 1.00 44.69 194 PRO A O 1
ATOM 1566 N N . THR A 1 195 ? -6.847 4.452 -11.675 1.00 47.22 195 THR A N 1
ATOM 1567 C CA . THR A 1 195 ? -5.895 5.151 -12.585 1.00 47.22 195 THR A CA 1
ATOM 1568 C C . THR A 1 195 ? -4.457 4.782 -12.219 1.00 47.22 195 THR A C 1
ATOM 1570 O O . THR A 1 195 ? -4.126 4.741 -11.043 1.00 47.22 195 THR A O 1
ATOM 1573 N N . VAL A 1 196 ? -3.585 4.472 -13.173 1.00 54.62 196 VAL A N 1
ATOM 1574 C CA . VAL A 1 196 ? -2.676 3.330 -12.964 1.00 54.62 196 VAL A CA 1
ATOM 1575 C C . VAL A 1 196 ? -1.218 3.716 -12.851 1.00 54.62 196 VAL A C 1
ATOM 1577 O O . VAL A 1 196 ? -0.595 4.000 -13.864 1.00 54.62 196 VAL A O 1
ATOM 1580 N N . TRP A 1 197 ? -0.697 3.636 -11.626 1.00 61.59 197 TRP A N 1
ATOM 1581 C CA . TRP A 1 197 ? 0.711 3.392 -11.274 1.00 61.59 197 TRP A CA 1
ATOM 1582 C C . TRP A 1 197 ? 1.242 2.079 -11.907 1.00 61.59 197 TRP A C 1
ATOM 1584 O O . TRP A 1 197 ? 0.481 1.288 -12.454 1.00 61.59 197 TRP A O 1
ATOM 1594 N N . TRP A 1 198 ? 2.550 1.825 -11.868 1.00 68.31 198 TRP A N 1
ATOM 1595 C CA . TRP A 1 198 ? 3.209 0.731 -12.583 1.00 68.31 198 TRP A CA 1
ATOM 1596 C C . TRP A 1 198 ? 2.815 -0.687 -12.202 1.00 68.31 198 TRP A C 1
ATOM 1598 O O . TRP A 1 198 ? 2.681 -1.039 -11.033 1.00 68.31 198 TRP A O 1
ATOM 1608 N N . GLY A 1 199 ? 2.742 -1.526 -13.225 1.00 68.56 199 GLY A N 1
ATOM 1609 C CA . GLY A 1 199 ? 2.575 -2.966 -13.108 1.00 68.56 199 GLY A CA 1
ATOM 1610 C C . GLY A 1 199 ? 3.238 -3.661 -14.287 1.00 68.56 199 GLY A C 1
ATOM 1611 O O . GLY A 1 199 ? 4.067 -3.067 -14.977 1.00 68.56 199 GLY A O 1
ATOM 1612 N N . VAL A 1 200 ? 2.851 -4.909 -14.535 1.00 67.75 200 VAL A N 1
ATOM 1613 C CA . VAL A 1 200 ? 3.346 -5.689 -15.674 1.00 67.75 200 VAL A CA 1
ATOM 1614 C C . VAL A 1 200 ? 2.210 -5.918 -16.667 1.00 67.75 200 VAL A C 1
ATOM 1616 O O . VAL A 1 200 ? 1.100 -6.292 -16.284 1.00 67.75 200 VAL A O 1
ATOM 1619 N N . LEU A 1 201 ? 2.481 -5.671 -17.949 1.00 71.06 201 LEU A N 1
ATOM 1620 C CA . LEU A 1 201 ? 1.611 -6.044 -19.061 1.00 71.06 201 LEU A CA 1
ATOM 1621 C C . LEU A 1 201 ? 2.457 -6.753 -20.117 1.00 71.06 201 LEU A C 1
ATOM 1623 O O . LEU A 1 201 ? 3.336 -6.140 -20.713 1.00 71.06 201 LEU A O 1
ATOM 1627 N N . GLY A 1 202 ? 2.194 -8.043 -20.339 1.00 68.62 202 GLY A N 1
ATOM 1628 C CA . GLY A 1 202 ? 2.960 -8.845 -21.300 1.00 68.62 202 GLY A CA 1
ATOM 1629 C C . GLY A 1 202 ? 4.462 -8.864 -20.990 1.00 68.62 202 GLY A C 1
ATOM 1630 O O . GLY A 1 202 ? 5.264 -8.564 -21.867 1.00 68.62 202 GLY A O 1
ATOM 1631 N N . ASP A 1 203 ? 4.819 -9.139 -19.729 1.00 68.19 203 ASP A N 1
ATOM 1632 C CA . ASP A 1 203 ? 6.195 -9.184 -19.194 1.00 68.19 203 ASP A CA 1
ATOM 1633 C C . ASP A 1 203 ? 6.984 -7.865 -19.241 1.00 68.19 203 ASP A C 1
ATOM 1635 O O . ASP A 1 203 ? 8.163 -7.823 -18.888 1.00 68.19 203 ASP A O 1
ATOM 1639 N N . GLN A 1 204 ? 6.332 -6.764 -19.615 1.00 68.00 204 GLN A N 1
ATOM 1640 C CA . GLN A 1 204 ? 6.923 -5.431 -19.622 1.00 68.00 204 GLN A CA 1
ATOM 1641 C C . GLN A 1 204 ? 6.370 -4.590 -18.481 1.00 68.00 204 GLN A C 1
ATOM 1643 O O . GLN A 1 204 ? 5.158 -4.562 -18.242 1.00 68.00 204 GLN A O 1
ATOM 1648 N N . PHE A 1 205 ? 7.257 -3.863 -17.801 1.00 68.25 205 PHE A N 1
ATOM 1649 C CA . PHE A 1 205 ? 6.831 -2.814 -16.887 1.00 68.25 205 PHE A CA 1
ATOM 1650 C C . PHE A 1 205 ? 6.102 -1.725 -17.664 1.00 68.25 205 PHE A C 1
ATOM 1652 O O . PHE A 1 205 ? 6.645 -1.124 -18.589 1.00 68.25 205 PHE A O 1
ATOM 1659 N N . VAL A 1 206 ? 4.866 -1.458 -17.263 1.00 67.94 206 VAL A N 1
ATOM 1660 C CA . VAL A 1 206 ? 4.053 -0.376 -17.810 1.00 67.94 206 VAL A CA 1
ATOM 1661 C C . VAL A 1 206 ? 3.781 0.628 -16.715 1.00 67.94 206 VAL A C 1
ATOM 1663 O O . VAL A 1 206 ? 3.446 0.226 -15.609 1.00 67.94 206 VAL A O 1
ATOM 1666 N N . GLY A 1 207 ? 3.908 1.919 -17.023 1.00 64.19 207 GLY A N 1
ATOM 1667 C CA . GLY A 1 207 ? 3.550 3.006 -16.116 1.00 64.19 207 GLY A CA 1
ATOM 1668 C C . GLY A 1 207 ? 2.432 3.898 -16.634 1.00 64.19 207 GLY A C 1
ATOM 1669 O O . GLY A 1 207 ? 1.891 3.647 -17.711 1.00 64.19 207 GLY A O 1
ATOM 1670 N N . SER A 1 208 ? 2.045 4.906 -15.845 1.00 53.84 208 SER A N 1
ATOM 1671 C CA . SER A 1 208 ? 0.796 5.653 -16.027 1.00 53.84 208 SER A CA 1
ATOM 1672 C C . SER A 1 208 ? 0.767 6.490 -17.315 1.00 53.84 208 SER A C 1
ATOM 1674 O O . SER A 1 208 ? 0.931 7.708 -17.296 1.00 53.84 208 SER A O 1
ATOM 1676 N N . LYS A 1 209 ? 0.466 5.867 -18.455 1.00 45.81 209 LYS A N 1
ATOM 1677 C CA . LYS A 1 209 ? -0.378 6.531 -19.449 1.00 45.81 209 LYS A CA 1
ATOM 1678 C C . LYS A 1 209 ? -1.804 6.445 -18.913 1.00 45.81 209 LYS A C 1
ATOM 1680 O O . LYS A 1 209 ? -2.305 5.342 -18.688 1.00 45.81 209 LYS A O 1
ATOM 1685 N N . GLN A 1 210 ? -2.420 7.600 -18.646 1.00 34.00 210 GLN A N 1
ATOM 1686 C CA . GLN A 1 210 ? -3.864 7.670 -18.409 1.00 34.00 210 GLN A CA 1
ATOM 1687 C C . GLN A 1 210 ? -4.565 6.895 -19.536 1.00 34.00 210 GLN A C 1
ATOM 1689 O O . GLN A 1 210 ? -4.192 7.088 -20.699 1.00 34.00 210 GLN A O 1
ATOM 1694 N N . PRO A 1 211 ? -5.516 5.996 -19.229 1.00 35.84 211 PRO A N 1
ATOM 1695 C CA . PRO A 1 211 ? -6.347 5.436 -20.279 1.00 35.84 211 PRO A CA 1
ATOM 1696 C C . PRO A 1 211 ? -7.093 6.594 -20.953 1.00 35.84 211 PRO A C 1
ATOM 1698 O O . PRO A 1 211 ? -7.628 7.464 -20.265 1.00 35.84 211 PRO A O 1
ATOM 1701 N N . ALA A 1 212 ? -7.025 6.623 -22.285 1.00 32.56 212 ALA A N 1
ATOM 1702 C CA . ALA A 1 212 ? -7.866 7.475 -23.117 1.00 32.56 212 ALA A CA 1
ATOM 1703 C C . ALA A 1 212 ? -9.340 7.074 -22.983 1.00 32.56 212 ALA A C 1
ATOM 1705 O O . ALA A 1 212 ? -9.593 5.868 -22.745 1.00 32.56 212 ALA A O 1
#

Mean predicted aligned error: 9.53 Å

Secondary structure (DSSP, 8-state):
---HHHHHHHHHHHHHHHHHHSPPHHHHHTTS---HHHHHHHHHHHT-S-HHHHHHHHHHHHHHH--HHHHHHHHHHHHTS-HHHHHHHHHHHHHHHHHHHHHHHHHHHHTT-GGGHHHHHHHHHHHHHHHHHHHHHHHHHHHTT-HHHHHHHHHHHHHHHHHHHHHHHHHTT------HHHHHHHHHHHHS-SS---EEETTEEE--PPP-

Radius of gyration: 18.62 Å; Cα contacts (8 Å, |Δi|>4): 181; chains: 1; bounding box: 49×34×60 Å

Organism: NCBI:txid1974565

Nearest PDB structures (foldseek):
  6h2e-assembly1_P-2  TM=2.234E-01  e=2.219E+00  Aeromonas hydrophila subsp. hydrophila AL09-71

pLDDT: mean 73.02, std 11.92, range [32.56, 90.31]

Foldseek 3Di:
DPDPPVVVVVLVVVQVVLLVVQDQLLNVVVPDDDDPLLNVQSVVLSPDPDSLSRLLNVLSCVLQPDDDVVLVVNLVSLLPRDPVVVVVSLVVLVVLLVVLLVLLVCLVVCVPPPPCVPVSLCSLLVSVVSVSSSSSNLSSCVSNVVVVSSVVSVVSSVVSLVSNQSSLVVVQPDQDDDDPSSLVVLVSLVPSDPFDAWGDDPSGIDGTPGDD